Protein AF-0000000075905495 (afdb_homodimer)

Foldseek 3Di:
DPDDPPPPDPVVPPPVLVVLLVVLLVVLVVLLVVLVVVLVVLLVLLLVLLLLLQDPPRDPVVSVVSLVVSLVCCVPPPSSVVLVCNVLSVCQVPDWRDDDDPPDPDSVRGTDSSVVVSVVSNVVSVVVSVVSSVCSVPVD/DPDPPDDPDPVVVPPVLVVLLVVLLVVLVVLLVVLVVVLVVLLVLLLVLLLLLQDPPRDPVVSVVSLVVSLVCCVPPPSSVVLVCNVLSVCQVPDFRDDDDPPDPDSVRGTDSSVVVSVVSNVVSVVVSVVSSVCSVPVD

Structure (mmCIF, N/CA/C/O backbone):
data_AF-0000000075905495-model_v1
#
loop_
_entity.id
_entity.type
_entity.pdbx_description
1 polymer 'Coiled-coil domain-containing protein 127'
#
loop_
_atom_site.group_PDB
_atom_site.id
_atom_site.type_symbol
_atom_site.label_atom_id
_atom_site.label_alt_id
_atom_site.label_comp_id
_atom_site.label_asym_id
_atom_site.label_entity_id
_atom_site.label_seq_id
_atom_site.pdbx_PDB_ins_code
_atom_site.Cartn_x
_atom_site.Cartn_y
_atom_site.Cartn_z
_atom_site.occupancy
_atom_site.B_iso_or_equiv
_atom_site.auth_seq_id
_atom_site.auth_comp_id
_atom_site.auth_asym_id
_atom_site.auth_atom_id
_atom_site.pdbx_PDB_model_num
ATOM 1 N N . MET A 1 1 ? 17 -17.312 2.979 1 19.61 1 MET A N 1
ATOM 2 C CA . MET A 1 1 ? 16.984 -18.641 2.367 1 19.61 1 MET A CA 1
ATOM 3 C C . MET A 1 1 ? 15.695 -18.859 1.573 1 19.61 1 MET A C 1
ATOM 5 O O . MET A 1 1 ? 14.664 -19.234 2.139 1 19.61 1 MET A O 1
ATOM 9 N N . PHE A 1 2 ? 15.25 -17.844 0.772 1 24.42 2 PHE A N 1
ATOM 10 C CA . PHE A 1 2 ? 14.109 -17.484 -0.063 1 24.42 2 PHE A CA 1
ATOM 11 C C . PHE A 1 2 ? 13.922 -18.5 -1.187 1 24.42 2 PHE A C 1
ATOM 13 O O . PHE A 1 2 ? 14.75 -18.594 -2.092 1 24.42 2 PHE A O 1
ATOM 20 N N . THR A 1 3 ? 13.305 -19.719 -0.837 1 28.16 3 THR A N 1
ATOM 21 C CA . THR A 1 3 ? 13.133 -20.984 -1.539 1 28.16 3 THR A CA 1
ATOM 22 C C . THR A 1 3 ? 12.602 -20.75 -2.951 1 28.16 3 THR A C 1
ATOM 24 O O . THR A 1 3 ? 11.961 -19.734 -3.221 1 28.16 3 THR A O 1
ATOM 27 N N . CYS A 1 4 ? 13.195 -21.469 -3.998 1 28.66 4 CYS A N 1
ATOM 28 C CA . CYS A 1 4 ? 13.18 -21.938 -5.379 1 28.66 4 CYS A CA 1
ATOM 29 C C . CYS A 1 4 ? 11.766 -22.25 -5.832 1 28.66 4 CYS A C 1
ATOM 31 O O . CYS A 1 4 ? 10.945 -22.719 -5.035 1 28.66 4 CYS A O 1
ATOM 33 N N . LEU A 1 5 ? 11.391 -21.469 -6.941 1 36.22 5 LEU A N 1
ATOM 34 C CA . LEU A 1 5 ? 10.469 -21.688 -8.047 1 36.22 5 LEU A CA 1
ATOM 35 C C . LEU A 1 5 ? 10.453 -23.156 -8.461 1 36.22 5 LEU A C 1
ATOM 37 O O . LEU A 1 5 ? 11.344 -23.609 -9.188 1 36.22 5 LEU A O 1
ATOM 41 N N . PRO A 1 6 ? 10.328 -23.969 -7.449 1 34.31 6 PRO A N 1
ATOM 42 C CA . PRO A 1 6 ? 10.602 -25.375 -7.734 1 34.31 6 PRO A CA 1
ATOM 43 C C . PRO A 1 6 ? 9.789 -25.906 -8.914 1 34.31 6 PRO A C 1
ATOM 45 O O . PRO A 1 6 ? 10.039 -27.016 -9.391 1 34.31 6 PRO A O 1
ATOM 48 N N . VAL A 1 7 ? 8.516 -25.516 -8.938 1 39.16 7 VAL A N 1
ATOM 49 C CA . VAL A 1 7 ? 7.723 -26.625 -9.438 1 39.16 7 VAL A CA 1
ATOM 50 C C . VAL A 1 7 ? 7.926 -26.781 -10.945 1 39.16 7 VAL A C 1
ATOM 52 O O . VAL A 1 7 ? 7.309 -26.047 -11.734 1 39.16 7 VAL A O 1
ATOM 55 N N . LEU A 1 8 ? 9.148 -26.781 -11.461 1 40.53 8 LEU A N 1
ATOM 56 C CA . LEU A 1 8 ? 9.344 -27.172 -12.852 1 40.53 8 LEU A CA 1
ATOM 57 C C . LEU A 1 8 ? 8.664 -28.516 -13.133 1 40.53 8 LEU A C 1
ATOM 59 O O . LEU A 1 8 ? 9.078 -29.547 -12.609 1 40.53 8 LEU A O 1
ATOM 63 N N . PRO A 1 9 ? 7.395 -28.594 -13.25 1 38.94 9 PRO A N 1
ATOM 64 C CA . PRO A 1 9 ? 6.918 -29.922 -13.648 1 38.94 9 PRO A CA 1
ATOM 65 C C . PRO A 1 9 ? 7.734 -30.531 -14.789 1 38.94 9 PRO A C 1
ATOM 67 O O . PRO A 1 9 ? 8.445 -29.797 -15.492 1 38.94 9 PRO A O 1
ATOM 70 N N . GLN A 1 10 ? 7.746 -32 -14.812 1 35.66 10 GLN A N 1
ATOM 71 C CA . GLN A 1 10 ? 8.203 -32.938 -15.836 1 35.66 10 GLN A CA 1
ATOM 72 C C . GLN A 1 10 ? 7.863 -32.438 -17.234 1 35.66 10 GLN A C 1
ATOM 74 O O . GLN A 1 10 ? 8.328 -33 -18.234 1 35.66 10 GLN A O 1
ATOM 79 N N . TYR A 1 11 ? 6.734 -31.75 -17.328 1 38.78 11 TYR A N 1
ATOM 80 C CA . TYR A 1 11 ? 6.441 -31.531 -18.734 1 38.78 11 TYR A CA 1
ATOM 81 C C . TYR A 1 11 ? 7.598 -30.812 -19.422 1 38.78 11 TYR A C 1
ATOM 83 O O . TYR A 1 11 ? 7.578 -30.609 -20.641 1 38.78 11 TYR A O 1
ATOM 91 N N . TYR A 1 12 ? 8.227 -30.031 -18.594 1 43.66 12 TYR A N 1
ATOM 92 C CA . TYR A 1 12 ? 9.242 -29.344 -19.359 1 43.66 12 TYR A CA 1
ATOM 93 C C . TYR A 1 12 ? 10.32 -30.297 -19.844 1 43.66 12 TYR A C 1
ATOM 95 O O . TYR A 1 12 ? 11.516 -30.062 -19.641 1 43.66 12 TYR A O 1
ATOM 103 N N . HIS A 1 13 ? 9.812 -31.5 -19.859 1 42.41 13 HIS A N 1
ATOM 104 C CA . HIS A 1 13 ? 10.852 -32.344 -20.391 1 42.41 13 HIS A CA 1
ATOM 105 C C . HIS A 1 13 ? 11.281 -31.906 -21.781 1 42.41 13 HIS A C 1
ATOM 107 O O . HIS A 1 13 ? 12.211 -32.469 -22.359 1 42.41 13 HIS A O 1
ATOM 113 N N . SER A 1 14 ? 10.367 -31.219 -22.609 1 49.69 14 SER A N 1
ATOM 114 C CA . SER A 1 14 ? 11.094 -30.984 -23.844 1 49.69 14 SER A CA 1
ATOM 115 C C . SER A 1 14 ? 12.141 -29.891 -23.672 1 49.69 14 SER A C 1
ATOM 117 O O . SER A 1 14 ? 11.922 -28.922 -22.938 1 49.69 14 SER A O 1
ATOM 119 N N . LEU A 1 15 ? 13.344 -30.047 -24 1 51.78 15 LEU A N 1
ATOM 120 C CA . LEU A 1 15 ? 14.609 -29.328 -23.891 1 51.78 15 LEU A CA 1
ATOM 121 C C . LEU A 1 15 ? 14.414 -27.844 -24.141 1 51.78 15 LEU A C 1
ATOM 123 O O .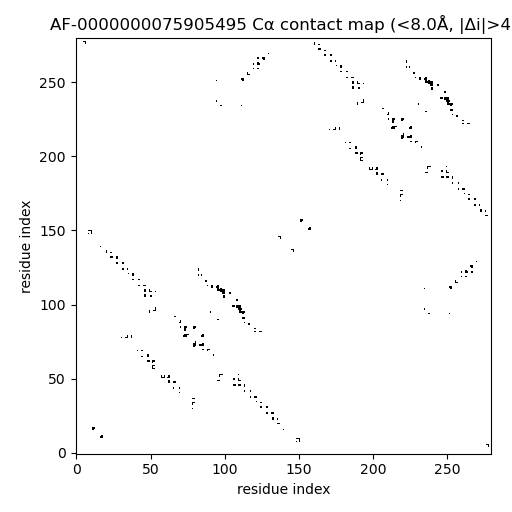 LEU A 1 15 ? 14.898 -27 -23.375 1 51.78 15 LEU A O 1
ATOM 127 N N . PRO A 1 16 ? 13.711 -27.5 -25.297 1 55.34 16 PRO A N 1
ATOM 128 C CA . PRO A 1 16 ? 13.664 -26.078 -25.625 1 55.34 16 PRO A CA 1
ATOM 129 C C . PRO A 1 16 ? 12.789 -25.281 -24.656 1 55.34 16 PRO A C 1
ATOM 131 O O . PRO A 1 16 ? 13.109 -24.125 -24.344 1 55.34 16 PRO A O 1
ATOM 134 N N . LEU A 1 17 ? 11.82 -25.922 -24.172 1 61 17 LEU A N 1
ATOM 135 C CA . LEU A 1 17 ? 10.906 -25.234 -23.266 1 61 17 LEU A CA 1
ATOM 136 C C . LEU A 1 17 ? 11.531 -25.047 -21.891 1 61 17 LEU A C 1
ATOM 138 O O . LEU A 1 17 ? 11.344 -24 -21.25 1 61 17 LEU A O 1
ATOM 142 N N . ARG A 1 18 ? 12.414 -25.984 -21.703 1 66.06 18 ARG A N 1
ATOM 143 C CA . ARG A 1 18 ? 13.102 -25.906 -20.422 1 66.06 18 ARG A CA 1
ATOM 144 C C . ARG A 1 18 ? 14.117 -24.766 -20.422 1 66.06 18 ARG A C 1
ATOM 146 O O . ARG A 1 18 ? 14.227 -24.031 -19.438 1 66.06 18 ARG A O 1
ATOM 153 N N . SER A 1 19 ? 14.797 -24.688 -21.594 1 71.19 19 SER A N 1
ATOM 154 C CA . SER A 1 19 ? 15.805 -23.641 -21.672 1 71.19 19 SER A CA 1
ATOM 155 C C . SER A 1 19 ? 15.164 -22.25 -21.641 1 71.19 19 SER A C 1
ATOM 157 O O . SER A 1 19 ? 15.672 -21.344 -21 1 71.19 19 SER A O 1
ATOM 159 N N . ALA A 1 20 ? 14.102 -22.109 -22.359 1 70.62 20 ALA A N 1
ATOM 160 C CA . ALA A 1 20 ? 13.398 -20.844 -22.375 1 70.62 20 ALA A CA 1
ATOM 161 C C . ALA A 1 20 ? 12.844 -20.5 -20.984 1 70.62 20 ALA A C 1
ATOM 163 O O . ALA A 1 20 ? 12.906 -19.344 -20.562 1 70.62 20 ALA A O 1
ATOM 164 N N . TYR A 1 21 ? 12.414 -21.531 -20.344 1 70.38 21 TYR A N 1
ATOM 165 C CA . TYR A 1 21 ? 11.883 -21.359 -18.984 1 70.38 21 TYR A CA 1
ATOM 166 C C . TYR A 1 21 ? 12.984 -20.938 -18.016 1 70.38 21 TYR A C 1
ATOM 168 O O . TYR A 1 21 ? 12.797 -19.984 -17.25 1 70.38 21 TYR A O 1
ATOM 176 N N . LEU A 1 22 ? 14.055 -21.531 -18.141 1 75.25 22 LEU A N 1
ATOM 177 C CA . LEU A 1 22 ? 15.164 -21.219 -17.25 1 75.25 22 LEU A CA 1
ATOM 178 C C . LEU A 1 22 ? 15.695 -19.828 -17.5 1 75.25 22 LEU A C 1
ATOM 180 O O . LEU A 1 22 ? 16.078 -19.109 -16.578 1 75.25 22 LEU A O 1
ATOM 184 N N . SER A 1 23 ? 15.742 -19.484 -18.781 1 78.62 23 SER A N 1
ATOM 185 C CA . SER A 1 23 ? 16.172 -18.141 -19.141 1 78.62 23 SER A CA 1
ATOM 186 C C . SER A 1 23 ? 15.234 -17.078 -18.562 1 78.62 23 SER A C 1
ATOM 188 O O . SER A 1 23 ? 15.688 -16.062 -18.047 1 78.62 23 SER A O 1
ATOM 190 N N . ARG A 1 24 ? 13.977 -17.297 -18.594 1 78.06 24 ARG A N 1
ATOM 191 C CA . ARG A 1 24 ? 12.992 -16.375 -18.047 1 78.06 24 ARG A CA 1
ATOM 192 C C . ARG A 1 24 ? 13.133 -16.266 -16.531 1 78.06 24 ARG A C 1
ATOM 194 O O . ARG A 1 24 ? 12.977 -15.188 -15.961 1 78.06 24 ARG A O 1
ATOM 201 N N . LEU A 1 25 ? 13.523 -17.391 -15.969 1 77.31 25 LEU A N 1
ATOM 202 C CA . LEU A 1 25 ? 13.711 -17.391 -14.523 1 77.31 25 LEU A CA 1
ATOM 203 C C . LEU A 1 25 ? 14.93 -16.562 -14.125 1 77.31 25 LEU A C 1
ATOM 205 O O . LEU A 1 25 ? 14.906 -15.859 -13.117 1 77.31 25 LEU A O 1
ATOM 209 N N . GLU A 1 26 ? 15.898 -16.672 -14.945 1 83.56 26 GLU A N 1
ATOM 210 C CA . GLU A 1 26 ? 17.094 -15.883 -14.68 1 83.56 26 GLU A CA 1
ATOM 211 C C . GLU A 1 26 ? 16.844 -14.391 -14.859 1 83.56 26 GLU A C 1
ATOM 213 O O . GLU A 1 26 ? 17.312 -13.57 -14.07 1 83.56 26 GLU A O 1
ATOM 218 N N . GLU A 1 27 ? 16.156 -14.055 -15.844 1 85 27 GLU A N 1
ATOM 219 C CA . GLU A 1 27 ? 15.789 -12.664 -16.094 1 85 27 GLU A CA 1
ATOM 220 C C . GLU A 1 27 ? 14.953 -12.109 -14.938 1 85 27 GLU A C 1
ATOM 222 O O . GLU A 1 27 ? 15.148 -10.961 -14.516 1 85 27 GLU A O 1
ATOM 227 N N . GLU A 1 28 ? 14.07 -12.906 -14.523 1 85.12 28 GLU A N 1
ATOM 228 C CA . GLU A 1 28 ? 13.219 -12.5 -13.414 1 85.12 28 GLU A CA 1
ATOM 229 C C . GLU A 1 28 ? 14.039 -12.273 -12.141 1 85.12 28 GLU A C 1
ATOM 231 O O . GLU A 1 28 ? 13.789 -11.32 -11.398 1 85.12 28 GLU A O 1
ATOM 236 N N . GLU A 1 29 ? 14.969 -13.078 -11.93 1 87.69 29 GLU A N 1
ATOM 237 C CA . GLU A 1 29 ? 15.82 -12.93 -10.75 1 87.69 29 GLU A CA 1
ATOM 238 C C . GLU A 1 29 ? 16.625 -11.641 -10.828 1 87.69 29 GLU A C 1
ATOM 240 O O . GLU A 1 29 ? 16.812 -10.953 -9.812 1 87.69 29 GLU A O 1
ATOM 245 N N . ASP A 1 30 ? 17.125 -11.367 -11.938 1 90.5 30 ASP A N 1
ATOM 246 C CA . ASP A 1 30 ? 17.891 -10.141 -12.133 1 90.5 30 ASP A CA 1
ATOM 247 C C . ASP A 1 30 ? 17 -8.914 -11.922 1 90.5 30 ASP A C 1
ATOM 249 O O . ASP A 1 30 ? 17.422 -7.949 -11.266 1 90.5 30 ASP A O 1
ATOM 253 N N . TRP A 1 31 ? 15.867 -8.984 -12.445 1 92.12 31 TRP A N 1
ATOM 254 C CA . TRP A 1 31 ? 14.93 -7.883 -12.273 1 92.12 31 TRP A CA 1
ATOM 255 C C . TRP A 1 31 ? 14.602 -7.676 -10.797 1 92.12 31 TRP A C 1
ATOM 257 O O . TRP A 1 31 ? 14.547 -6.539 -10.32 1 92.12 31 TRP A O 1
ATOM 267 N N . GLN A 1 32 ? 14.438 -8.734 -10.078 1 93.31 32 GLN A N 1
ATOM 268 C CA . GLN A 1 32 ? 14.133 -8.656 -8.656 1 93.31 32 GLN A CA 1
ATOM 269 C C . GLN A 1 32 ? 15.273 -8 -7.883 1 93.31 32 GLN A C 1
ATOM 271 O O . GLN A 1 32 ? 15.039 -7.195 -6.98 1 93.31 32 GLN A O 1
ATOM 276 N N . ARG A 1 33 ? 16.422 -8.344 -8.211 1 94.69 33 ARG A N 1
ATOM 277 C CA . ARG A 1 33 ? 17.594 -7.762 -7.555 1 94.69 33 ARG A CA 1
ATOM 278 C C . ARG A 1 33 ? 17.672 -6.258 -7.809 1 94.69 33 ARG A C 1
ATOM 280 O O . ARG A 1 33 ? 17.906 -5.48 -6.883 1 94.69 33 ARG A O 1
ATOM 287 N N . LYS A 1 34 ? 17.453 -5.926 -8.992 1 96.12 34 LYS A N 1
ATOM 288 C CA . LYS A 1 34 ? 17.469 -4.508 -9.344 1 96.12 34 LYS A CA 1
ATOM 289 C C . LYS A 1 34 ? 16.344 -3.756 -8.641 1 96.12 34 LYS A C 1
ATOM 291 O O . LYS A 1 34 ? 16.547 -2.641 -8.156 1 96.12 34 LYS A O 1
ATOM 296 N N . ALA A 1 35 ? 15.203 -4.328 -8.609 1 97.06 35 ALA A N 1
ATOM 297 C CA . ALA A 1 35 ? 14.039 -3.707 -7.98 1 97.06 35 ALA A CA 1
ATOM 298 C C . ALA A 1 35 ? 14.281 -3.471 -6.492 1 97.06 35 ALA A C 1
ATOM 300 O O . ALA A 1 35 ? 13.953 -2.406 -5.965 1 97.06 35 ALA A O 1
ATOM 301 N N . ARG A 1 36 ? 14.883 -4.422 -5.859 1 96.62 36 ARG A N 1
ATOM 302 C CA . ARG A 1 36 ? 15.18 -4.285 -4.438 1 96.62 36 ARG A CA 1
ATOM 303 C C . ARG A 1 36 ? 16.172 -3.156 -4.195 1 96.62 36 ARG A C 1
ATOM 305 O O . ARG A 1 36 ? 16.047 -2.404 -3.227 1 96.62 36 ARG A O 1
ATOM 312 N N . ARG A 1 37 ? 17.094 -3.082 -5.062 1 97.31 37 ARG A N 1
ATOM 313 C CA . ARG A 1 37 ? 18.078 -2.014 -4.957 1 97.31 37 ARG A CA 1
ATOM 314 C C . ARG A 1 37 ? 17.438 -0.647 -5.156 1 97.31 37 ARG A C 1
ATOM 316 O O . ARG A 1 37 ? 17.672 0.281 -4.383 1 97.31 37 ARG A O 1
ATOM 323 N N . VAL A 1 38 ? 16.625 -0.568 -6.164 1 97.69 38 VAL A N 1
ATOM 324 C CA . VAL A 1 38 ? 15.938 0.683 -6.449 1 97.69 38 VAL A CA 1
ATOM 325 C C . VAL A 1 38 ? 15.07 1.076 -5.258 1 97.69 38 VAL A C 1
ATOM 327 O O . VAL A 1 38 ? 15.086 2.23 -4.82 1 97.69 38 VAL A O 1
ATOM 330 N N . LEU A 1 39 ? 14.344 0.167 -4.715 1 98.19 39 LEU A N 1
ATOM 331 C CA . LEU A 1 39 ? 13.469 0.439 -3.58 1 98.19 39 LEU A CA 1
ATOM 332 C C . LEU A 1 39 ? 14.273 0.905 -2.371 1 98.19 39 LEU A C 1
ATOM 334 O O . LEU A 1 39 ? 13.844 1.806 -1.646 1 98.19 39 LEU A O 1
ATOM 338 N N . GLN A 1 40 ? 15.391 0.297 -2.168 1 98.25 40 GLN A N 1
ATOM 339 C CA . GLN A 1 40 ? 16.25 0.697 -1.062 1 98.25 40 GLN A CA 1
ATOM 340 C C . GLN A 1 40 ? 16.75 2.133 -1.236 1 98.25 40 GLN A C 1
ATOM 342 O O . GLN A 1 40 ? 16.672 2.936 -0.304 1 98.25 40 GLN A O 1
ATOM 347 N N . GLU A 1 41 ? 17.172 2.455 -2.377 1 97.94 41 GLU A N 1
ATOM 348 C CA . GLU A 1 41 ? 17.703 3.779 -2.664 1 97.94 41 GLU A CA 1
ATOM 349 C C . GLU A 1 41 ? 16.609 4.844 -2.609 1 97.94 41 GLU A C 1
ATOM 351 O O . GLU A 1 41 ? 16.828 5.93 -2.062 1 97.94 41 GLU A O 1
ATOM 356 N N . VAL A 1 42 ? 15.523 4.512 -3.186 1 98.19 42 VAL A N 1
ATOM 357 C CA . VAL A 1 42 ? 14.398 5.438 -3.154 1 98.19 42 VAL A CA 1
ATOM 358 C C . VAL A 1 42 ? 13.93 5.637 -1.715 1 98.19 42 VAL A C 1
ATOM 360 O O . VAL A 1 42 ? 13.617 6.754 -1.305 1 98.19 42 VAL A O 1
ATOM 363 N N . GLY A 1 43 ? 13.859 4.566 -1.016 1 98.06 43 GLY A N 1
ATOM 364 C CA . GLY A 1 43 ? 13.461 4.652 0.379 1 98.06 43 GLY A CA 1
ATOM 365 C C . GLY A 1 43 ? 14.359 5.555 1.205 1 98.06 43 GLY A C 1
ATOM 366 O O . GLY A 1 43 ? 13.875 6.344 2.018 1 98.06 43 GLY A O 1
ATOM 367 N N . GLU A 1 44 ? 15.609 5.414 1.032 1 97.5 44 GLU A N 1
ATOM 368 C CA . GLU A 1 44 ? 16.562 6.258 1.741 1 97.5 44 GLU A CA 1
ATOM 369 C C . GLU A 1 44 ? 16.391 7.727 1.369 1 97.5 44 GLU A C 1
ATOM 371 O O . GLU A 1 44 ? 16.422 8.602 2.236 1 97.5 44 GLU A O 1
ATOM 376 N N . ALA A 1 45 ? 16.219 7.938 0.163 1 98 45 ALA A N 1
ATOM 377 C CA . ALA A 1 45 ? 16.031 9.305 -0.306 1 98 45 ALA A CA 1
ATOM 378 C C . ALA A 1 45 ? 14.719 9.891 0.231 1 98 45 ALA A C 1
ATOM 380 O O . ALA A 1 45 ? 14.664 11.055 0.618 1 98 45 ALA A O 1
ATOM 381 N N . LEU A 1 46 ? 13.672 9.117 0.266 1 98.12 46 LEU A N 1
ATOM 382 C CA . LEU A 1 46 ? 12.383 9.555 0.782 1 98.12 46 LEU A CA 1
ATOM 383 C C . LEU A 1 46 ? 12.477 9.875 2.271 1 98.12 46 LEU A C 1
ATOM 385 O O . LEU A 1 46 ? 11.891 10.852 2.74 1 98.12 46 LEU A O 1
ATOM 389 N N . ALA A 1 47 ? 13.172 9 2.967 1 96.31 47 ALA A N 1
ATOM 390 C CA . ALA A 1 47 ? 13.359 9.258 4.391 1 96.31 47 ALA A CA 1
ATOM 391 C C . ALA A 1 47 ? 14.094 10.578 4.617 1 96.31 47 ALA A C 1
ATOM 393 O O . ALA A 1 47 ? 13.727 11.359 5.496 1 96.31 47 ALA A O 1
ATOM 394 N N . GLU A 1 48 ? 15.102 10.766 3.852 1 96.06 48 GLU A N 1
ATOM 395 C CA . GLU A 1 48 ? 15.844 12.023 3.947 1 96.06 48 GLU A CA 1
ATOM 396 C C . GLU A 1 48 ? 14.961 13.219 3.615 1 96.06 48 GLU A C 1
ATOM 398 O O . GLU A 1 48 ? 14.984 14.227 4.316 1 96.06 48 GLU A O 1
ATOM 403 N N . ARG A 1 49 ? 14.258 13.086 2.59 1 97.69 49 ARG A N 1
ATOM 404 C CA . ARG A 1 49 ? 13.328 14.141 2.207 1 97.69 49 ARG A CA 1
ATOM 405 C C . ARG A 1 49 ? 12.391 14.484 3.357 1 97.69 49 ARG A C 1
ATOM 407 O O . ARG A 1 49 ? 12.172 15.656 3.662 1 97.69 49 ARG A O 1
ATOM 414 N N . GLN A 1 50 ? 11.82 13.484 3.914 1 96.25 50 GLN A N 1
ATOM 415 C CA . GLN A 1 50 ? 10.867 13.688 5 1 96.25 50 GLN A CA 1
ATOM 416 C C . GLN A 1 50 ? 11.547 14.297 6.223 1 96.25 50 GLN A C 1
ATOM 418 O O . GLN A 1 50 ? 10.953 15.117 6.926 1 96.25 50 GLN A O 1
ATOM 423 N N . ASN A 1 51 ? 12.766 13.82 6.492 1 93.62 51 ASN A N 1
ATOM 424 C CA . ASN A 1 51 ? 13.516 14.398 7.598 1 93.62 51 ASN A CA 1
ATOM 425 C C . ASN A 1 51 ? 13.75 15.898 7.391 1 93.62 51 ASN A C 1
ATOM 427 O O . ASN A 1 51 ? 13.672 16.672 8.344 1 93.62 51 ASN A O 1
ATOM 431 N N . ILE A 1 52 ? 14.062 16.328 6.227 1 94.5 52 ILE A N 1
ATOM 432 C CA . ILE A 1 52 ? 14.242 17.734 5.922 1 94.5 52 ILE A CA 1
ATOM 433 C C . ILE A 1 52 ? 12.922 18.484 6.125 1 94.5 52 ILE A C 1
ATOM 435 O O . ILE A 1 52 ? 12.891 19.578 6.695 1 94.5 52 ILE A O 1
ATOM 439 N N . TYR A 1 53 ? 11.883 17.906 5.676 1 94.81 53 TYR A N 1
ATOM 440 C CA . TYR A 1 53 ? 10.555 18.484 5.836 1 94.81 53 TYR A CA 1
ATOM 441 C C . TYR A 1 53 ? 10.258 18.766 7.305 1 94.81 53 TYR A C 1
ATOM 443 O O . TYR A 1 53 ? 9.695 19.812 7.637 1 94.81 53 TYR A O 1
ATOM 451 N N . CYS A 1 54 ? 10.648 17.875 8.078 1 93.12 54 CYS A N 1
ATOM 452 C CA . CYS A 1 54 ? 10.281 17.953 9.484 1 93.12 54 CYS A CA 1
ATOM 453 C C . CYS A 1 54 ? 11.32 18.766 10.266 1 93.12 54 CYS A C 1
ATOM 455 O O . CYS A 1 54 ? 11.156 18.984 11.469 1 93.12 54 CYS A O 1
ATOM 457 N N . SER A 1 55 ? 12.359 19.078 9.656 1 91.19 55 SER A N 1
ATOM 458 C CA . SER A 1 55 ? 13.438 19.797 10.32 1 91.19 55 SER A CA 1
ATOM 459 C C . SER A 1 55 ? 13.094 21.281 10.484 1 91.19 55 SER A C 1
ATOM 461 O O . SER A 1 55 ? 12.555 21.891 9.57 1 91.19 55 SER A O 1
ATOM 463 N N . LEU A 1 56 ? 13.484 21.75 11.633 1 88.19 56 LEU A N 1
ATOM 464 C CA . LEU A 1 56 ? 13.266 23.172 11.883 1 88.19 56 LEU A CA 1
ATOM 465 C C . LEU A 1 56 ? 14.359 24.016 11.234 1 88.19 56 LEU A C 1
ATOM 467 O O . LEU A 1 56 ? 14.195 25.219 11.062 1 88.19 56 LEU A O 1
ATOM 471 N N . VAL A 1 57 ? 15.508 23.422 10.922 1 90.56 57 VAL A N 1
ATOM 472 C CA . VAL A 1 57 ? 16.672 24.203 10.523 1 90.56 57 VAL A CA 1
ATOM 473 C C . VAL A 1 57 ? 17.047 23.875 9.078 1 90.56 57 VAL A C 1
ATOM 475 O O . VAL A 1 57 ? 17.734 24.672 8.414 1 90.56 57 VAL A O 1
ATOM 478 N N . ALA A 1 58 ? 16.641 22.734 8.609 1 91.56 58 ALA A N 1
ATOM 479 C CA . ALA A 1 58 ? 17.031 22.328 7.262 1 91.56 58 ALA A CA 1
ATOM 480 C C . ALA A 1 58 ? 16.344 23.188 6.207 1 91.56 58 ALA A C 1
ATOM 482 O O . ALA A 1 58 ? 15.148 23.469 6.309 1 91.56 58 ALA A O 1
ATOM 483 N N . PRO A 1 59 ? 17.172 23.594 5.227 1 94.06 59 PRO A N 1
ATOM 484 C CA . PRO A 1 59 ? 16.594 24.469 4.199 1 94.06 59 PRO A CA 1
ATOM 485 C C . PRO A 1 59 ? 15.594 23.734 3.311 1 94.06 59 PRO A C 1
ATOM 487 O O . PRO A 1 59 ? 15.828 22.594 2.92 1 94.06 59 PRO A O 1
ATOM 490 N N . ARG A 1 60 ? 14.672 24.391 2.867 1 92.44 60 ARG A N 1
ATOM 491 C CA . ARG A 1 60 ? 13.625 23.859 2.002 1 92.44 60 ARG A CA 1
ATOM 492 C C . ARG A 1 60 ? 14.188 23.484 0.637 1 92.44 60 ARG A C 1
ATOM 494 O O . ARG A 1 60 ? 13.734 22.516 0.018 1 92.44 60 ARG A O 1
ATOM 501 N N . GLY A 1 61 ? 15.125 24.234 0.191 1 95.81 61 GLY A N 1
ATOM 502 C CA . GLY A 1 61 ? 15.734 23.953 -1.1 1 95.81 61 GLY A CA 1
ATOM 503 C C . GLY A 1 61 ? 16.312 22.547 -1.192 1 95.81 61 GLY A C 1
ATOM 504 O O . GLY A 1 61 ? 16.281 21.938 -2.258 1 95.81 61 GLY A O 1
ATOM 505 N N . ALA A 1 62 ? 16.828 22.156 -0.154 1 96.62 62 ALA A N 1
ATOM 506 C CA . ALA A 1 62 ? 17.391 20.812 -0.129 1 96.62 62 ALA A CA 1
ATOM 507 C C . ALA A 1 62 ? 16.312 19.766 -0.36 1 96.62 62 ALA A C 1
ATOM 509 O O . ALA A 1 62 ? 16.531 18.781 -1.067 1 96.62 62 ALA A O 1
ATOM 510 N N . ARG A 1 63 ? 15.195 19.922 0.187 1 97.5 63 ARG A N 1
ATOM 511 C CA . ARG A 1 63 ? 14.062 19.016 -0.003 1 97.5 63 ARG A CA 1
ATOM 512 C C . ARG A 1 63 ? 13.609 19.016 -1.458 1 97.5 63 ARG A C 1
ATOM 514 O O . ARG A 1 63 ? 13.398 17.953 -2.043 1 97.5 63 ARG A O 1
ATOM 521 N N . LEU A 1 64 ? 13.484 20.203 -2.02 1 98 64 LEU A N 1
ATOM 522 C CA . LEU A 1 64 ? 13.031 20.344 -3.4 1 98 64 LEU A CA 1
ATOM 523 C C . LEU A 1 64 ? 13.992 19.641 -4.359 1 98 64 LEU A C 1
ATOM 525 O O . LEU A 1 64 ? 13.562 19.031 -5.344 1 98 64 LEU A O 1
ATOM 529 N N . GLU A 1 65 ? 15.211 19.766 -4.059 1 97.62 65 GLU A N 1
ATOM 530 C CA . GLU A 1 65 ? 16.219 19.094 -4.883 1 97.62 65 GLU A CA 1
ATOM 531 C C . GLU A 1 65 ? 16.047 17.578 -4.816 1 97.62 65 GLU A C 1
ATOM 533 O O . GLU A 1 65 ? 16.141 16.891 -5.836 1 97.62 65 GLU A O 1
ATOM 538 N N . LEU A 1 66 ? 15.867 17.047 -3.699 1 98 66 LEU A N 1
ATOM 539 C CA . LEU A 1 66 ? 15.633 15.609 -3.527 1 98 66 LEU A CA 1
ATOM 540 C C . LEU A 1 66 ? 14.383 15.172 -4.285 1 98 66 LEU A C 1
ATOM 542 O O . LEU A 1 66 ? 14.391 14.141 -4.957 1 98 66 LEU A O 1
ATOM 546 N N . GLU A 1 67 ? 13.367 15.914 -4.16 1 98.62 67 GLU A N 1
ATOM 547 C CA . GLU A 1 67 ? 12.117 15.602 -4.84 1 98.62 67 GLU A CA 1
ATOM 548 C C . GLU A 1 67 ? 12.305 15.57 -6.355 1 98.62 67 GLU A C 1
ATOM 550 O O . GLU A 1 67 ? 11.844 14.641 -7.023 1 98.62 67 GLU A O 1
ATOM 555 N N . LYS A 1 68 ? 13 16.531 -6.832 1 98.38 68 LYS A N 1
ATOM 556 C CA . LYS A 1 68 ? 13.266 16.609 -8.266 1 98.38 68 LYS A CA 1
ATOM 557 C C . LYS A 1 68 ? 14.07 15.398 -8.727 1 98.38 68 LYS A C 1
ATOM 559 O O . LYS A 1 68 ? 13.742 14.781 -9.75 1 98.38 68 LYS A O 1
ATOM 564 N N . ASN A 1 69 ? 15.039 15.062 -8.078 1 98.19 69 ASN A N 1
ATOM 565 C CA . ASN A 1 69 ? 15.891 13.93 -8.438 1 98.19 69 ASN A CA 1
ATOM 566 C C . ASN A 1 69 ? 15.109 12.617 -8.422 1 98.19 69 ASN A C 1
ATOM 568 O O . ASN A 1 69 ? 15.305 11.773 -9.297 1 98.19 69 ASN A O 1
ATOM 572 N N . LEU A 1 70 ? 14.305 12.5 -7.453 1 98.56 70 LEU A N 1
ATOM 573 C CA . LEU A 1 70 ? 13.508 11.281 -7.348 1 98.56 70 LEU A CA 1
ATOM 574 C C . LEU A 1 70 ? 12.508 11.188 -8.5 1 98.56 70 LEU A C 1
ATOM 576 O O . LEU A 1 70 ? 12.297 10.109 -9.055 1 98.56 70 LEU A O 1
ATOM 580 N N . LEU A 1 71 ? 11.93 12.289 -8.836 1 98.56 71 LEU A N 1
ATOM 581 C CA . LEU A 1 71 ? 10.984 12.289 -9.945 1 98.56 71 LEU A CA 1
ATOM 582 C C . LEU A 1 71 ? 11.688 12.008 -11.266 1 98.56 71 LEU A C 1
ATOM 584 O O . LEU A 1 71 ? 11.156 11.297 -12.117 1 98.56 71 LEU A O 1
ATOM 588 N N . VAL A 1 72 ? 12.852 12.539 -11.492 1 98.06 72 VAL A N 1
ATOM 589 C CA . VAL A 1 72 ? 13.648 12.258 -12.68 1 98.06 72 VAL A CA 1
ATOM 590 C C . VAL A 1 72 ? 13.992 10.766 -12.734 1 98.06 72 VAL A C 1
ATOM 592 O O . VAL A 1 72 ? 13.82 10.117 -13.766 1 98.06 72 VAL A O 1
ATOM 595 N N . ARG A 1 73 ? 14.391 10.281 -11.625 1 97.25 73 ARG A N 1
ATOM 596 C CA . ARG A 1 73 ? 14.703 8.859 -11.555 1 97.25 73 ARG A CA 1
ATOM 597 C C . ARG A 1 73 ? 13.484 8.016 -11.898 1 97.25 73 ARG A C 1
ATOM 599 O O . ARG A 1 73 ? 13.594 7.012 -12.602 1 97.25 73 ARG A O 1
ATOM 606 N N . ALA A 1 74 ? 12.352 8.359 -11.336 1 97.75 74 ALA A N 1
ATOM 607 C C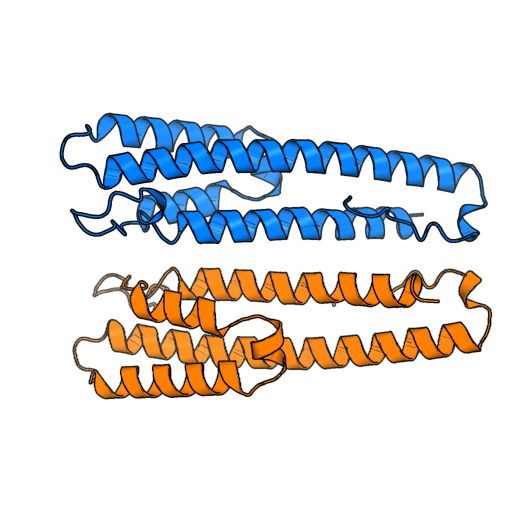A . ALA A 1 74 ? 11.109 7.625 -11.578 1 97.75 74 ALA A CA 1
ATOM 608 C C . ALA A 1 74 ? 10.758 7.613 -13.062 1 97.75 74 ALA A C 1
ATOM 610 O O . ALA A 1 74 ? 10.094 6.695 -13.539 1 97.75 74 ALA A O 1
ATOM 611 N N . ALA A 1 75 ? 11.219 8.602 -13.797 1 96.62 75 ALA A N 1
ATOM 612 C CA . ALA A 1 75 ? 10.891 8.742 -15.211 1 96.62 75 ALA A CA 1
ATOM 613 C C . ALA A 1 75 ? 11.891 7.992 -16.078 1 96.62 75 ALA A C 1
ATOM 615 O O . ALA A 1 75 ? 11.555 7.559 -17.188 1 96.62 75 ALA A O 1
ATOM 616 N N . VAL A 1 76 ? 13.086 7.754 -15.594 1 96.81 76 VAL A N 1
ATOM 617 C CA . VAL A 1 76 ? 14.133 7.262 -16.484 1 96.81 76 VAL A CA 1
ATOM 618 C C . VAL A 1 76 ? 14.531 5.844 -16.078 1 96.81 76 VAL A C 1
ATOM 620 O O . VAL A 1 76 ? 14.984 5.059 -16.922 1 96.81 76 VAL A O 1
ATOM 623 N N . ASP A 1 77 ? 14.438 5.449 -14.891 1 96.81 77 ASP A N 1
ATOM 624 C CA . ASP A 1 77 ? 14.797 4.117 -14.414 1 96.81 77 ASP A CA 1
ATOM 625 C C . ASP A 1 77 ? 13.75 3.084 -14.836 1 96.81 77 ASP A C 1
ATOM 627 O O . ASP A 1 77 ? 12.578 3.207 -14.484 1 96.81 77 ASP A O 1
ATOM 631 N N . PRO A 1 78 ? 14.125 2.107 -15.531 1 95.81 78 PRO A N 1
ATOM 632 C CA . PRO A 1 78 ? 13.164 1.135 -16.047 1 95.81 78 PRO A CA 1
ATOM 633 C C . PRO A 1 78 ? 12.383 0.43 -14.945 1 95.81 78 PRO A C 1
ATOM 635 O O . PRO A 1 78 ? 11.188 0.143 -15.117 1 95.81 78 PRO A O 1
ATOM 638 N N . VAL A 1 79 ? 12.977 0.119 -13.898 1 95.44 79 VAL A N 1
ATOM 639 C CA . VAL A 1 79 ? 12.297 -0.535 -12.781 1 95.44 79 VAL A CA 1
ATOM 640 C C . VAL A 1 79 ? 11.25 0.405 -12.195 1 95.44 79 VAL A C 1
ATOM 642 O O . VAL A 1 79 ? 10.109 0.003 -11.961 1 95.44 79 VAL A O 1
ATOM 645 N N . ALA A 1 80 ? 11.648 1.619 -11.992 1 96.94 80 ALA A N 1
ATOM 646 C CA . ALA A 1 80 ? 10.742 2.598 -11.398 1 96.94 80 ALA A CA 1
ATOM 647 C C . ALA A 1 80 ? 9.547 2.855 -12.312 1 96.94 80 ALA A C 1
ATOM 649 O O . ALA A 1 80 ? 8.43 3.059 -11.836 1 96.94 80 ALA A O 1
ATOM 650 N N . VAL A 1 81 ? 9.812 2.875 -13.57 1 96 81 VAL A N 1
ATOM 651 C CA . VAL A 1 81 ? 8.742 3.035 -14.547 1 96 81 VAL A CA 1
ATOM 652 C C . VAL A 1 81 ? 7.797 1.843 -14.477 1 96 81 VAL A C 1
ATOM 654 O O . VAL A 1 81 ? 6.574 2.012 -14.484 1 96 81 VAL A O 1
ATOM 657 N N . ASP A 1 82 ? 8.383 0.662 -14.336 1 93 82 ASP A N 1
ATOM 658 C CA . ASP A 1 82 ? 7.582 -0.554 -14.242 1 93 82 ASP A CA 1
ATOM 659 C C . ASP A 1 82 ? 6.711 -0.539 -12.992 1 93 82 ASP A C 1
ATOM 661 O O . ASP A 1 82 ? 5.605 -1.084 -12.992 1 93 82 ASP A O 1
ATOM 665 N N . LEU A 1 83 ? 7.141 0.116 -11.969 1 95.44 83 LEU A N 1
ATOM 666 C CA . LEU A 1 83 ? 6.43 0.161 -10.695 1 95.44 83 LEU A CA 1
ATOM 667 C C . LEU A 1 83 ? 5.504 1.371 -10.633 1 95.44 83 LEU A C 1
ATOM 669 O O . LEU A 1 83 ? 4.82 1.583 -9.633 1 95.44 83 LEU A O 1
ATOM 673 N N . ASP A 1 84 ? 5.527 2.203 -11.711 1 95.44 84 ASP A N 1
ATOM 674 C CA . ASP A 1 84 ? 4.75 3.438 -11.742 1 95.44 84 ASP A CA 1
ATOM 675 C C . ASP A 1 84 ? 5.016 4.285 -10.5 1 95.44 84 ASP A C 1
ATOM 677 O O . ASP A 1 84 ? 4.082 4.723 -9.828 1 95.44 84 ASP A O 1
ATOM 681 N N . MET A 1 85 ? 6.254 4.492 -10.219 1 97.62 85 MET A N 1
ATOM 682 C CA . MET A 1 85 ? 6.625 5.133 -8.961 1 97.62 85 MET A CA 1
ATOM 683 C C . MET A 1 85 ? 6.324 6.629 -9 1 97.62 85 MET A C 1
ATOM 685 O O . MET A 1 85 ? 6.168 7.262 -7.953 1 97.62 85 MET A O 1
ATOM 689 N N . ALA A 1 86 ? 6.262 7.211 -10.148 1 97.56 86 ALA A N 1
ATOM 690 C CA . ALA A 1 86 ? 6.086 8.656 -10.273 1 97.56 86 ALA A CA 1
ATOM 691 C C . ALA A 1 86 ? 4.801 9.117 -9.586 1 97.56 86 ALA A C 1
ATOM 693 O O . ALA A 1 86 ? 4.793 10.133 -8.891 1 97.56 86 ALA A O 1
ATOM 694 N N . ALA A 1 87 ? 3.77 8.398 -9.797 1 96.94 87 ALA A N 1
ATOM 695 C CA . ALA A 1 87 ? 2.492 8.773 -9.195 1 96.94 87 ALA A CA 1
ATOM 696 C C . ALA A 1 87 ? 2.561 8.711 -7.672 1 96.94 87 ALA A C 1
ATOM 698 O O . ALA A 1 87 ? 2.078 9.617 -6.988 1 96.94 87 ALA A O 1
ATOM 699 N N . GLY A 1 88 ? 3.154 7.652 -7.195 1 98.06 88 GLY A N 1
ATOM 700 C CA . GLY A 1 88 ? 3.307 7.516 -5.758 1 98.06 88 GLY A CA 1
ATOM 701 C C . GLY A 1 88 ? 4.195 8.586 -5.148 1 98.06 88 GLY A C 1
ATOM 702 O O . GLY A 1 88 ? 3.875 9.141 -4.094 1 98.06 88 GLY A O 1
ATOM 703 N N . LEU A 1 89 ? 5.25 8.883 -5.82 1 98.62 89 LEU A N 1
ATOM 704 C CA . LEU A 1 89 ? 6.156 9.922 -5.344 1 98.62 89 LEU A CA 1
ATOM 705 C C . LEU A 1 89 ? 5.449 11.273 -5.289 1 98.62 89 LEU A C 1
ATOM 707 O O . LEU A 1 89 ? 5.582 12.008 -4.305 1 98.62 89 LEU A O 1
ATOM 711 N N . THR A 1 90 ? 4.727 11.57 -6.262 1 98.19 90 THR A N 1
ATOM 712 C CA . THR A 1 90 ? 3.984 12.82 -6.301 1 98.19 90 THR A CA 1
ATOM 713 C C . THR A 1 90 ? 2.99 12.898 -5.145 1 98.19 90 THR A C 1
ATOM 715 O O . THR A 1 90 ? 2.84 13.945 -4.512 1 98.19 90 THR A O 1
ATOM 718 N N . ASP A 1 91 ? 2.326 11.812 -4.902 1 97 91 ASP A N 1
ATOM 719 C CA . ASP A 1 91 ? 1.387 11.75 -3.787 1 97 91 ASP A CA 1
ATOM 720 C C . ASP A 1 91 ? 2.098 11.992 -2.457 1 97 91 ASP A C 1
ATOM 722 O O . ASP A 1 91 ? 1.612 12.758 -1.617 1 97 91 ASP A O 1
ATOM 726 N N . ILE A 1 92 ? 3.215 11.391 -2.309 1 98 92 ILE A N 1
ATOM 727 C CA . ILE A 1 92 ? 4.012 11.555 -1.097 1 98 92 ILE A CA 1
ATOM 728 C C . ILE A 1 92 ? 4.406 13.023 -0.933 1 98 92 ILE A C 1
ATOM 730 O O . ILE A 1 92 ? 4.219 13.609 0.136 1 98 92 ILE A O 1
ATOM 734 N N . PHE A 1 93 ? 4.902 13.625 -1.941 1 98.12 93 PHE A N 1
ATOM 735 C CA . PHE A 1 93 ? 5.438 14.977 -1.856 1 98.12 93 PHE A CA 1
ATOM 736 C C . PHE A 1 93 ? 4.324 15.977 -1.573 1 98.12 93 PHE A C 1
ATOM 738 O O . PHE A 1 93 ? 4.543 16.969 -0.88 1 98.12 93 PHE A O 1
ATOM 745 N N . ARG A 1 94 ? 3.191 15.648 -1.996 1 94.81 94 ARG A N 1
ATOM 746 C CA . ARG A 1 94 ? 2.074 16.578 -1.844 1 94.81 94 ARG A CA 1
ATOM 747 C C . ARG A 1 94 ? 1.417 16.422 -0.476 1 94.81 94 ARG A C 1
ATOM 749 O O . ARG A 1 94 ? 0.925 17.391 0.097 1 94.81 94 ARG A O 1
ATOM 756 N N . HIS A 1 95 ? 1.519 15.211 0.041 1 94 95 HIS A N 1
ATOM 757 C CA . HIS A 1 95 ? 0.539 15 1.102 1 94 95 HIS A CA 1
ATOM 758 C C . HIS A 1 95 ? 1.196 14.445 2.357 1 94 95 HIS A C 1
ATOM 760 O O . HIS A 1 95 ? 0.588 14.43 3.432 1 94 95 HIS A O 1
ATOM 766 N N . ASP A 1 96 ? 2.4 13.984 2.303 1 95.62 96 ASP A N 1
ATOM 767 C CA . ASP A 1 96 ? 3.029 13.43 3.496 1 95.62 96 ASP A CA 1
ATOM 768 C C . ASP A 1 96 ? 3.578 14.531 4.395 1 95.62 96 ASP A C 1
ATOM 770 O O . ASP A 1 96 ? 4.668 15.055 4.152 1 95.62 96 ASP A O 1
ATOM 774 N N . THR A 1 97 ? 2.936 14.781 5.438 1 92.06 97 THR A N 1
ATOM 775 C CA . THR A 1 97 ? 3.326 15.914 6.273 1 92.06 97 THR A CA 1
ATOM 776 C C . THR A 1 97 ? 3.533 15.477 7.719 1 92.06 97 THR A C 1
ATOM 778 O O . THR A 1 97 ? 3.715 16.312 8.609 1 92.06 97 THR A O 1
ATOM 781 N N . HIS A 1 98 ? 3.469 14.211 7.941 1 91.19 98 HIS A N 1
ATOM 782 C CA . HIS A 1 98 ? 3.535 13.734 9.32 1 91.19 98 HIS A CA 1
ATOM 783 C C . HIS A 1 98 ? 4.949 13.859 9.875 1 91.19 98 HIS A C 1
ATOM 785 O O . HIS A 1 98 ? 5.906 13.375 9.266 1 91.19 98 HIS A O 1
ATOM 791 N N . CYS A 1 99 ? 5.062 14.547 10.914 1 91.38 99 CYS A N 1
ATOM 792 C CA . CYS A 1 99 ? 6.32 14.641 11.641 1 91.38 99 CYS A CA 1
ATOM 793 C C . CYS A 1 99 ? 6.164 14.094 13.062 1 91.38 99 CYS A C 1
ATOM 795 O O . CYS A 1 99 ? 5.188 14.398 13.742 1 91.38 99 CYS A O 1
ATOM 797 N N . GLY A 1 100 ? 7.082 13.266 13.344 1 82.12 100 GLY A N 1
ATOM 798 C CA . GLY A 1 100 ? 7.074 12.773 14.711 1 82.12 100 GLY A CA 1
ATOM 799 C C . GLY A 1 100 ? 7.34 13.852 15.742 1 82.12 100 GLY A C 1
ATOM 800 O O . GLY A 1 100 ? 7.773 14.953 15.391 1 82.12 100 GLY A O 1
ATOM 801 N N . GLY A 1 101 ? 6.793 13.711 16.922 1 73.31 101 GLY A N 1
ATOM 802 C CA . GLY A 1 101 ? 6.945 14.719 17.953 1 73.31 101 GLY A CA 1
ATOM 803 C C . GLY A 1 101 ? 8.375 15.203 18.109 1 73.31 101 GLY A C 1
ATOM 804 O O . GLY A 1 101 ? 9.312 14.578 17.609 1 73.31 101 GLY A O 1
ATOM 805 N N . PHE A 1 102 ? 8.531 16.406 18.5 1 65.06 102 PHE A N 1
ATOM 806 C CA . PHE A 1 102 ? 9.781 17.141 18.656 1 65.06 102 PHE A CA 1
ATOM 807 C C . PHE A 1 102 ? 10.82 16.297 19.375 1 65.06 102 PHE A C 1
ATOM 809 O O . PHE A 1 102 ? 12.016 16.375 19.062 1 65.06 102 PHE A O 1
ATOM 816 N N . TRP A 1 103 ? 10.391 15.508 20.234 1 60.59 103 TRP A N 1
ATOM 817 C CA . TRP A 1 103 ? 11.32 14.734 21.047 1 60.59 103 TRP A CA 1
ATOM 818 C C . TRP A 1 103 ? 11.625 13.391 20.391 1 60.59 103 TRP A C 1
ATOM 820 O O . TRP A 1 103 ? 12.344 12.562 20.953 1 60.59 103 TRP A O 1
ATOM 830 N N . ASN A 1 104 ? 11.055 13.352 19.297 1 59.22 104 ASN A N 1
ATOM 831 C CA . ASN A 1 104 ? 11.164 12.031 18.688 1 59.22 104 ASN A CA 1
ATOM 832 C C . ASN A 1 104 ? 12.484 11.867 17.938 1 59.22 104 ASN A C 1
ATOM 834 O O . ASN A 1 104 ? 12.773 12.617 17.016 1 59.22 104 ASN A O 1
ATOM 838 N N . SER A 1 105 ? 13.359 11.148 18.516 1 62.06 105 SER A N 1
ATOM 839 C CA . SER A 1 105 ? 14.672 10.883 17.938 1 62.06 105 SER A CA 1
ATOM 840 C C . SER A 1 105 ? 14.586 9.852 16.812 1 62.06 105 SER A C 1
ATOM 842 O O . SER A 1 105 ? 15.562 9.625 16.094 1 62.06 105 SER A O 1
ATOM 844 N N . ASP A 1 106 ? 13.375 9.328 16.672 1 68.75 106 ASP A N 1
ATOM 845 C CA . ASP A 1 106 ? 13.312 8.281 15.656 1 68.75 106 ASP A CA 1
ATOM 846 C C . ASP A 1 106 ? 12.82 8.844 14.32 1 68.75 106 ASP A C 1
ATOM 848 O O . ASP A 1 106 ? 11.633 9.125 14.164 1 68.75 106 ASP A O 1
ATOM 852 N N . ARG A 1 107 ? 13.695 9.016 13.547 1 71.81 107 ARG A N 1
ATOM 853 C CA . ARG A 1 107 ? 13.453 9.586 12.227 1 71.81 107 ARG A CA 1
ATOM 854 C C . ARG A 1 107 ? 12.453 8.734 11.445 1 71.81 107 ARG A C 1
ATOM 856 O O . ARG A 1 107 ? 11.812 9.227 10.516 1 71.81 107 ARG A O 1
ATOM 863 N N . ARG A 1 108 ? 12.289 7.633 11.812 1 78.81 108 ARG A N 1
ATOM 864 C CA . ARG A 1 108 ? 11.367 6.754 11.102 1 78.81 108 ARG A CA 1
ATOM 865 C C . ARG A 1 108 ? 9.922 7.062 11.461 1 78.81 108 ARG A C 1
ATOM 867 O O . ARG A 1 108 ? 8.992 6.543 10.836 1 78.81 108 ARG A O 1
ATOM 874 N N . ARG A 1 109 ? 9.844 7.957 12.328 1 85.88 109 ARG A N 1
ATOM 875 C CA . ARG A 1 109 ? 8.492 8.336 12.719 1 85.88 109 ARG A CA 1
ATOM 876 C C . ARG A 1 109 ? 7.977 9.484 11.859 1 85.88 109 ARG A C 1
ATOM 878 O O . ARG A 1 109 ? 6.797 9.836 11.922 1 85.88 109 ARG A O 1
ATOM 885 N N . ASN A 1 110 ? 8.961 9.977 11.133 1 92.19 110 ASN A N 1
ATOM 886 C CA . ASN A 1 110 ? 8.555 11.023 10.203 1 92.19 110 ASN A CA 1
ATOM 887 C C . ASN A 1 110 ? 7.945 10.438 8.93 1 92.19 110 ASN A C 1
ATOM 889 O O . ASN A 1 110 ? 8.539 9.562 8.297 1 92.19 110 ASN A O 1
ATOM 893 N N . GLY A 1 111 ? 6.82 10.938 8.648 1 93.56 111 GLY A N 1
ATOM 894 C CA . GLY A 1 111 ? 6.141 10.461 7.457 1 93.56 111 GLY A CA 1
ATOM 895 C C . GLY A 1 111 ? 5.242 9.266 7.723 1 93.56 111 GLY A C 1
ATOM 896 O O . GLY A 1 111 ? 5.418 8.555 8.719 1 93.56 111 GLY A O 1
ATOM 897 N N . ARG A 1 112 ? 4.32 9.078 6.852 1 94.69 112 ARG A N 1
ATOM 898 C CA . ARG A 1 112 ? 3.414 7.938 6.91 1 94.69 112 ARG A CA 1
ATOM 899 C C . ARG A 1 112 ? 3.184 7.352 5.52 1 94.69 112 ARG A C 1
ATOM 901 O O . ARG A 1 112 ? 3.396 6.156 5.301 1 94.69 112 ARG A O 1
ATOM 908 N N . LEU A 1 113 ? 2.857 8.195 4.613 1 96.5 113 LEU A N 1
ATOM 909 C CA . LEU A 1 113 ? 2.568 7.773 3.248 1 96.5 113 LEU A CA 1
ATOM 910 C C . LEU A 1 113 ? 3.793 7.125 2.611 1 96.5 113 LEU A C 1
ATOM 912 O O . LEU A 1 113 ? 3.68 6.098 1.94 1 96.5 113 LEU A O 1
ATOM 916 N N . LEU A 1 114 ? 4.953 7.777 2.805 1 97.56 114 LEU A N 1
ATOM 917 C CA . LEU A 1 114 ? 6.172 7.289 2.164 1 97.56 114 LEU A CA 1
ATOM 918 C C . LEU A 1 114 ? 6.461 5.848 2.572 1 97.56 114 LEU A C 1
ATOM 920 O O . LEU A 1 114 ? 6.871 5.035 1.741 1 97.56 114 LEU A O 1
ATOM 924 N N . TRP A 1 115 ? 6.184 5.488 3.855 1 97 115 TRP A N 1
ATOM 925 C CA . TRP A 1 115 ? 6.473 4.145 4.34 1 97 115 TRP A CA 1
ATOM 926 C C . TRP A 1 115 ? 5.48 3.135 3.77 1 97 115 TRP A C 1
ATOM 928 O O . TRP A 1 115 ? 5.855 2.01 3.434 1 97 115 TRP A O 1
ATOM 938 N N . LEU A 1 116 ? 4.262 3.525 3.684 1 97.81 116 LEU A N 1
ATOM 939 C CA . LEU A 1 116 ? 3.26 2.623 3.125 1 97.81 116 LEU A CA 1
ATOM 940 C C . LEU A 1 116 ? 3.504 2.395 1.638 1 97.81 116 LEU A C 1
ATOM 942 O O . LEU A 1 116 ? 3.357 1.273 1.146 1 97.81 116 LEU A O 1
ATOM 946 N N . TYR A 1 117 ? 3.85 3.463 0.918 1 98.38 117 TYR A N 1
ATOM 947 C CA . TYR A 1 117 ? 4.168 3.303 -0.496 1 98.38 117 TYR A CA 1
ATOM 948 C C . TYR A 1 117 ? 5.312 2.314 -0.688 1 98.38 117 TYR A C 1
ATOM 950 O O . TYR A 1 117 ? 5.297 1.511 -1.623 1 98.38 117 TYR A O 1
ATOM 958 N N . LEU A 1 118 ? 6.359 2.387 0.138 1 98.06 118 LEU A N 1
ATOM 959 C CA . LEU A 1 118 ? 7.484 1.46 0.027 1 98.06 118 LEU A CA 1
ATOM 960 C C . LEU A 1 118 ? 7.02 0.02 0.22 1 98.06 118 LEU A C 1
ATOM 962 O O . LEU A 1 118 ? 7.441 -0.875 -0.516 1 98.06 118 LEU A O 1
ATOM 966 N N . GLN A 1 119 ? 6.152 -0.187 1.207 1 97.56 119 GLN A N 1
ATOM 967 C CA . GLN A 1 119 ? 5.586 -1.518 1.408 1 97.56 119 GLN A CA 1
ATOM 968 C C . GLN A 1 119 ? 4.75 -1.948 0.205 1 97.56 119 GLN A C 1
ATOM 970 O O . GLN A 1 119 ? 4.805 -3.107 -0.212 1 97.56 119 GLN A O 1
ATOM 975 N N . TYR A 1 120 ? 4.031 -1.004 -0.27 1 97.94 120 TYR A N 1
ATOM 976 C CA . TYR A 1 120 ? 3.189 -1.254 -1.436 1 97.94 120 TYR A CA 1
ATOM 977 C C . TYR A 1 120 ? 4.035 -1.651 -2.641 1 97.94 120 TYR A C 1
ATOM 979 O O . TYR A 1 120 ? 3.771 -2.672 -3.281 1 97.94 120 TYR A O 1
ATOM 987 N N . TRP A 1 121 ? 5.016 -0.875 -2.979 1 98.19 121 TRP A N 1
ATOM 988 C CA . TRP A 1 121 ? 5.879 -1.164 -4.117 1 98.19 121 TRP A CA 1
ATOM 989 C C . TRP A 1 121 ? 6.609 -2.488 -3.926 1 98.19 121 TRP A C 1
ATOM 991 O O . TRP A 1 121 ? 6.859 -3.213 -4.891 1 98.19 121 TRP A O 1
ATOM 1001 N N . GLU A 1 122 ? 7.004 -2.799 -2.682 1 97.12 122 GLU A N 1
ATOM 1002 C CA . GLU A 1 122 ? 7.609 -4.094 -2.396 1 97.12 122 GLU A CA 1
ATOM 1003 C C . GLU A 1 122 ? 6.668 -5.238 -2.768 1 97.12 122 GLU A C 1
ATOM 1005 O O . GLU A 1 122 ? 7.098 -6.242 -3.334 1 97.12 122 GLU A O 1
ATOM 1010 N N . LEU A 1 123 ? 5.402 -5.02 -2.418 1 95.75 123 LEU A N 1
ATOM 1011 C CA . LEU A 1 123 ? 4.418 -6.039 -2.76 1 95.75 123 LEU A CA 1
ATOM 1012 C C . LEU A 1 123 ? 4.25 -6.152 -4.273 1 95.75 123 LEU A C 1
ATOM 1014 O O . LEU A 1 123 ? 4.07 -7.25 -4.801 1 95.75 123 LEU A O 1
ATOM 1018 N N . VAL A 1 124 ? 4.27 -5.023 -4.949 1 96.19 124 VAL A N 1
ATOM 1019 C CA . VAL A 1 124 ? 4.176 -5.039 -6.406 1 96.19 124 VAL A CA 1
ATOM 1020 C C . VAL A 1 124 ? 5.328 -5.852 -6.988 1 96.19 124 VAL A C 1
ATOM 1022 O O . VAL A 1 124 ? 5.129 -6.645 -7.914 1 96.19 124 VAL A O 1
ATOM 1025 N N . VAL A 1 125 ? 6.508 -5.648 -6.477 1 95.31 125 VAL A N 1
ATOM 1026 C CA . VAL A 1 125 ? 7.684 -6.383 -6.934 1 95.31 125 VAL A CA 1
ATOM 1027 C C . VAL A 1 125 ? 7.48 -7.879 -6.711 1 95.31 125 VAL A C 1
ATOM 1029 O O . VAL A 1 125 ? 7.789 -8.695 -7.586 1 95.31 125 VAL A O 1
ATOM 1032 N N . GLU A 1 126 ? 6.988 -8.211 -5.535 1 92.44 126 GLU A N 1
ATOM 1033 C CA . GLU A 1 126 ? 6.73 -9.609 -5.23 1 92.44 126 GLU A CA 1
ATOM 1034 C C . GLU A 1 126 ? 5.699 -10.203 -6.184 1 92.44 126 GLU A C 1
ATOM 1036 O O . GLU A 1 126 ? 5.859 -11.328 -6.664 1 92.44 126 GLU A O 1
ATOM 1041 N N . LEU A 1 127 ? 4.719 -9.508 -6.5 1 92 127 LEU A N 1
ATOM 1042 C CA . LEU A 1 127 ? 3.664 -9.984 -7.387 1 92 127 LEU A CA 1
ATOM 1043 C C . LEU A 1 127 ? 4.191 -10.172 -8.805 1 92 127 LEU A C 1
ATOM 1045 O O . LEU A 1 127 ? 3.779 -11.094 -9.508 1 92 127 LEU A O 1
ATOM 1049 N N . GLN A 1 128 ? 5.031 -9.258 -9.172 1 89.12 128 GLN A N 1
ATOM 1050 C CA . GLN A 1 128 ? 5.574 -9.328 -10.523 1 89.12 128 GLN A CA 1
ATOM 1051 C C . GLN A 1 128 ? 6.367 -10.617 -10.734 1 89.12 128 GLN A C 1
ATOM 1053 O O . GLN A 1 128 ? 6.395 -11.156 -11.844 1 89.12 128 GLN A O 1
ATOM 1058 N N . LYS A 1 129 ? 6.934 -11.07 -9.719 1 84 129 LYS A N 1
ATOM 1059 C CA . LYS A 1 129 ? 7.637 -12.344 -9.789 1 84 129 LYS A CA 1
ATOM 1060 C C . LYS A 1 129 ? 6.699 -13.469 -10.227 1 84 129 LYS A C 1
ATOM 1062 O O . LYS A 1 129 ? 7.062 -14.297 -11.07 1 84 129 LYS A O 1
ATOM 1067 N N . PHE A 1 130 ? 5.531 -13.523 -9.734 1 80.88 130 PHE A N 1
ATOM 1068 C CA . PHE A 1 130 ? 4.555 -14.57 -10.031 1 80.88 130 PHE A CA 1
ATOM 1069 C C . PHE A 1 130 ? 3.949 -14.375 -11.414 1 80.88 130 PHE A C 1
ATOM 1071 O O . PHE A 1 130 ? 3.758 -15.336 -12.156 1 80.88 130 PHE A O 1
ATOM 1078 N N . LYS A 1 131 ? 3.746 -13.203 -11.688 1 80.19 131 LYS A N 1
ATOM 1079 C CA . 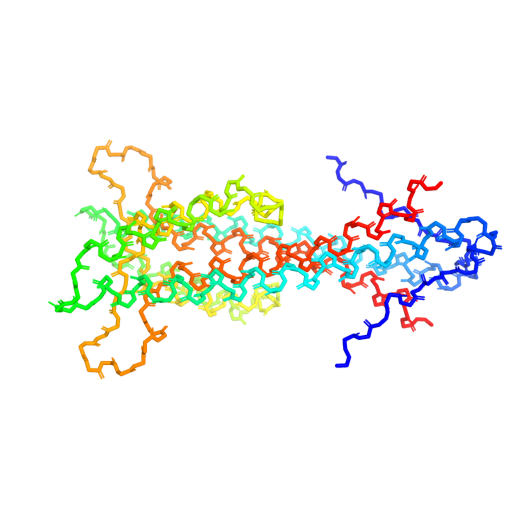LYS A 1 131 ? 3.119 -12.93 -12.977 1 80.19 131 LYS A CA 1
ATOM 1080 C C . LYS A 1 131 ? 4.055 -13.273 -14.133 1 80.19 131 LYS A C 1
ATOM 1082 O O . LYS A 1 131 ? 3.621 -13.805 -15.156 1 80.19 131 LYS A O 1
ATOM 1087 N N . ARG A 1 132 ? 5.23 -13.008 -13.992 1 75.44 132 ARG A N 1
ATOM 1088 C CA . ARG A 1 132 ? 6.199 -13.273 -15.047 1 75.44 132 ARG A CA 1
ATOM 1089 C C . ARG A 1 132 ? 6.453 -14.766 -15.203 1 75.44 132 ARG A C 1
ATOM 1091 O O . ARG A 1 132 ? 6.602 -15.266 -16.312 1 75.44 132 ARG A O 1
ATOM 1098 N N . VAL A 1 133 ? 6.422 -15.5 -14.141 1 70.06 133 VAL A N 1
ATOM 1099 C CA . VAL A 1 133 ? 6.621 -16.938 -14.195 1 70.06 133 VAL A CA 1
ATOM 1100 C C . VAL A 1 133 ? 5.398 -17.609 -14.82 1 70.06 133 VAL A C 1
ATOM 1102 O O . VAL A 1 133 ? 5.531 -18.531 -15.633 1 70.06 133 VAL A O 1
ATOM 1105 N N . GLU A 1 134 ? 4.293 -17.109 -14.445 1 69.81 134 GLU A N 1
ATOM 1106 C CA . GLU A 1 134 ? 3.07 -17.641 -15.039 1 69.81 134 GLU A CA 1
ATOM 1107 C C . GLU A 1 134 ? 3.059 -17.453 -16.547 1 69.81 134 GLU A C 1
ATOM 1109 O O . GLU A 1 134 ? 2.693 -18.359 -17.297 1 69.81 134 GLU A O 1
ATOM 1114 N N . LYS A 1 135 ? 3.496 -16.297 -16.938 1 70.94 135 LYS A N 1
ATOM 1115 C CA . LYS A 1 135 ? 3.547 -16 -18.359 1 70.94 135 LYS A CA 1
ATOM 1116 C C . LYS A 1 135 ? 4.535 -16.922 -19.078 1 70.94 135 LYS A C 1
ATOM 1118 O O . LYS A 1 135 ? 4.281 -17.375 -20.188 1 70.94 135 LYS A O 1
ATOM 1123 N N . ALA A 1 136 ? 5.586 -17.234 -18.469 1 65.56 136 ALA A N 1
ATOM 1124 C CA . ALA A 1 136 ? 6.602 -18.109 -19.031 1 65.56 136 ALA A CA 1
ATOM 1125 C C . ALA A 1 136 ? 6.082 -19.531 -19.172 1 65.56 136 ALA A C 1
ATOM 1127 O O . ALA A 1 136 ? 6.477 -20.266 -20.078 1 65.56 136 ALA A O 1
ATOM 1128 N N . LEU A 1 137 ? 5.242 -19.906 -18.312 1 64.5 137 LEU A N 1
ATOM 1129 C CA . LEU A 1 137 ? 4.695 -21.25 -18.312 1 64.5 137 LEU A CA 1
ATOM 1130 C C . LEU A 1 137 ? 3.549 -21.375 -19.312 1 64.5 137 LEU A C 1
ATOM 1132 O O . LEU A 1 137 ? 3.371 -22.422 -19.953 1 64.5 137 LEU A O 1
ATOM 1136 N N . LEU A 1 138 ? 2.826 -20.266 -19.484 1 60.88 138 LEU A N 1
ATOM 1137 C CA . LEU A 1 138 ? 1.643 -20.328 -20.344 1 60.88 138 LEU A CA 1
ATOM 1138 C C . LEU A 1 138 ? 2.006 -20.047 -21.797 1 60.88 138 LEU A C 1
ATOM 1140 O O . LEU A 1 138 ? 1.312 -20.5 -22.719 1 60.88 138 LEU A O 1
ATOM 1144 N N . GLU A 1 139 ? 2.783 -18.922 -22.047 1 55.44 139 GLU A N 1
ATOM 1145 C CA . GLU A 1 139 ? 3.098 -18.547 -23.422 1 55.44 139 GLU A CA 1
ATOM 1146 C C . GLU A 1 139 ? 3.914 -19.625 -24.109 1 55.44 139 GLU A C 1
ATOM 1148 O O . GLU A 1 139 ? 4.137 -19.562 -25.328 1 55.44 139 GLU A O 1
ATOM 1153 N N . GLN A 1 140 ? 4.078 -20.828 -23.547 1 45.94 140 GLN A N 1
ATOM 1154 C CA . GLN A 1 140 ? 4.617 -21.859 -24.422 1 45.94 140 GLN A CA 1
ATOM 1155 C C . GLN A 1 140 ? 3.498 -22.641 -25.109 1 45.94 140 GLN A C 1
ATOM 1157 O O . GLN A 1 140 ? 2.445 -22.875 -24.5 1 45.94 140 GLN A O 1
ATOM 1162 N N . MET B 1 1 ? -12.328 -10.289 -16.656 1 18.97 1 MET B N 1
ATOM 1163 C CA . MET B 1 1 ? -12.414 -11.68 -17.078 1 18.97 1 MET B CA 1
ATOM 1164 C C . MET B 1 1 ? -11.117 -12.422 -16.781 1 18.97 1 MET B C 1
ATOM 1166 O O . MET B 1 1 ? -10.344 -12.727 -17.688 1 18.97 1 MET B O 1
ATOM 1170 N N . PHE B 1 2 ? -10.359 -12.203 -15.773 1 25.3 2 PHE B N 1
ATOM 1171 C CA . PHE B 1 2 ? -9.008 -12.5 -15.305 1 25.3 2 PHE B CA 1
ATOM 1172 C C . PHE B 1 2 ? -8.906 -13.953 -14.852 1 25.3 2 PHE B C 1
ATOM 1174 O O . PHE B 1 2 ? -9.156 -14.266 -13.688 1 25.3 2 PHE B O 1
ATOM 1181 N N . THR B 1 3 ? -9.289 -14.984 -15.773 1 26.61 3 THR B N 1
ATOM 1182 C CA . THR B 1 3 ? -9.531 -16.422 -15.727 1 26.61 3 THR B CA 1
ATOM 1183 C C . THR B 1 3 ? -8.32 -17.156 -15.148 1 26.61 3 THR B C 1
ATOM 1185 O O . THR B 1 3 ? -8.438 -17.891 -14.172 1 26.61 3 THR B O 1
ATOM 1188 N N . CYS B 1 4 ? -7.27 -17.812 -15.977 1 27.25 4 CYS B N 1
ATOM 1189 C CA . CYS B 1 4 ? -6.887 -19.188 -16.266 1 27.25 4 CYS B CA 1
ATOM 1190 C C . CYS B 1 4 ? -5.77 -19.656 -15.352 1 27.25 4 CYS B C 1
ATOM 1192 O O . CYS B 1 4 ? -4.668 -19.094 -15.367 1 27.25 4 CYS B O 1
ATOM 1194 N N . LEU B 1 5 ? -6.074 -19.953 -14.125 1 35.91 5 LEU B N 1
ATOM 1195 C CA . LEU B 1 5 ? -5.34 -20.922 -13.328 1 35.91 5 LEU B CA 1
ATOM 1196 C C . LEU B 1 5 ? -4.859 -22.094 -14.188 1 35.91 5 LEU B C 1
ATOM 1198 O O . LEU B 1 5 ? -5.574 -23.078 -14.359 1 35.91 5 LEU B O 1
ATOM 1202 N N . PRO B 1 6 ? -4.633 -21.781 -15.43 1 33.56 6 PRO B N 1
ATOM 1203 C CA . PRO B 1 6 ? -4.617 -22.859 -16.422 1 33.56 6 PRO B CA 1
ATOM 1204 C C . PRO B 1 6 ? -3.631 -23.969 -16.062 1 33.56 6 PRO B C 1
ATOM 1206 O O . PRO B 1 6 ? -3.811 -25.125 -16.469 1 33.56 6 PRO B O 1
ATOM 1209 N N . VAL B 1 7 ? -2.381 -23.625 -15.875 1 36.84 7 VAL B N 1
ATOM 1210 C CA . VAL B 1 7 ? -1.477 -24.609 -16.469 1 36.84 7 VAL B CA 1
ATOM 1211 C C . VAL B 1 7 ? -1.377 -25.828 -15.547 1 36.84 7 VAL B C 1
ATOM 1213 O O . VAL B 1 7 ? -0.732 -25.781 -14.5 1 36.84 7 VAL B O 1
ATOM 1216 N N . LEU B 1 8 ? -2.508 -26.5 -15.227 1 40.06 8 LEU B N 1
ATOM 1217 C CA . LEU B 1 8 ? -2.473 -27.828 -14.641 1 40.06 8 LEU B CA 1
ATOM 1218 C C . LEU B 1 8 ? -1.464 -28.719 -15.367 1 40.06 8 LEU B C 1
ATOM 1220 O O . LEU B 1 8 ? -1.645 -29.031 -16.547 1 40.06 8 LEU B O 1
ATOM 1224 N N . PRO B 1 9 ? -0.217 -28.578 -15.164 1 38.72 9 PRO B N 1
ATOM 1225 C CA . PRO B 1 9 ? 0.595 -29.594 -15.859 1 38.72 9 PRO B CA 1
ATOM 1226 C C . PRO B 1 9 ? -0.007 -30.984 -15.789 1 38.72 9 PRO B C 1
ATOM 1228 O O . PRO B 1 9 ? -0.824 -31.266 -14.906 1 38.72 9 PRO B O 1
ATOM 1231 N N . GLN B 1 10 ? 0.233 -31.828 -16.938 1 36 10 GLN B N 1
ATOM 1232 C CA . GLN B 1 10 ? 0.049 -33.25 -17.125 1 36 10 GLN B CA 1
ATOM 1233 C C . GLN B 1 10 ? 0.388 -34.031 -15.844 1 36 10 GLN B C 1
ATOM 1235 O O . GLN B 1 10 ? 0.065 -35.219 -15.719 1 36 10 GLN B O 1
ATOM 1240 N N . TYR B 1 11 ? 1.376 -33.5 -15.133 1 38.84 11 TYR B N 1
ATOM 1241 C CA . TYR B 1 11 ? 1.725 -34.438 -14.078 1 38.84 11 TYR B CA 1
ATOM 1242 C C . TYR B 1 11 ? 0.521 -34.75 -13.188 1 38.84 11 TYR B C 1
ATOM 1244 O O . TYR B 1 11 ? 0.594 -35.594 -12.289 1 38.84 11 TYR B O 1
ATOM 1252 N N . TYR B 1 12 ? -0.312 -33.75 -13.148 1 43.31 12 TYR B N 1
ATOM 1253 C CA . TYR B 1 12 ? -1.381 -34.094 -12.219 1 43.31 12 TYR B CA 1
ATOM 1254 C C . TYR B 1 12 ? -2.223 -35.25 -12.781 1 43.31 12 TYR B C 1
ATOM 1256 O O . TYR B 1 12 ? -3.453 -35.156 -12.781 1 43.31 12 TYR B O 1
ATOM 1264 N N . HIS B 1 13 ? -1.524 -35.844 -13.695 1 42 13 HIS B N 1
ATOM 1265 C CA . HIS B 1 13 ? -2.338 -36.969 -14.133 1 42 13 HIS B CA 1
ATOM 1266 C C . HIS B 1 13 ? -2.693 -37.875 -12.969 1 42 13 HIS B C 1
ATOM 1268 O O . HIS B 1 13 ? -3.443 -38.844 -13.133 1 42 13 HIS B O 1
ATOM 1274 N N . SER B 1 14 ? -1.838 -37.969 -11.852 1 49.09 14 SER B N 1
ATOM 1275 C CA . SER B 1 14 ? -2.469 -38.938 -10.969 1 49.09 14 SER B CA 1
ATOM 1276 C C . SER B 1 14 ? -3.713 -38.375 -10.305 1 49.09 14 SER B C 1
ATOM 1278 O O . SER B 1 14 ? -3.748 -37.188 -9.961 1 49.09 14 SER B O 1
ATOM 1280 N N . LEU B 1 15 ? -4.844 -38.906 -10.336 1 51.47 15 LEU B N 1
ATOM 1281 C CA . LEU B 1 15 ? -6.223 -38.656 -9.953 1 51.47 15 LEU B CA 1
ATOM 1282 C C . LEU B 1 15 ? -6.285 -37.938 -8.609 1 51.47 15 LEU B C 1
ATOM 1284 O O . LEU B 1 15 ? -6.992 -36.938 -8.461 1 51.47 15 LEU B O 1
ATOM 1288 N N . PRO B 1 16 ? -5.547 -38.5 -7.566 1 55.06 16 PRO B N 1
ATOM 1289 C CA . PRO B 1 16 ? -5.738 -37.906 -6.238 1 55.06 16 PRO B CA 1
ATOM 1290 C C . PRO B 1 16 ? -5.125 -36.5 -6.125 1 55.06 16 PRO B C 1
ATOM 1292 O O . PRO B 1 16 ? -5.676 -35.656 -5.438 1 55.06 16 PRO B O 1
ATOM 1295 N N . LEU B 1 17 ? -4.094 -36.312 -6.848 1 61.03 17 LEU B N 1
ATOM 1296 C CA . LEU B 1 17 ? -3.41 -35.031 -6.762 1 61.03 17 LEU B CA 1
ATOM 1297 C C . LEU B 1 17 ? -4.188 -33.938 -7.508 1 61.03 17 LEU B C 1
ATOM 1299 O O . LEU B 1 17 ? -4.25 -32.812 -7.062 1 61.03 17 LEU B O 1
ATOM 1303 N N . ARG B 1 18 ? -4.91 -34.531 -8.453 1 66.12 18 ARG B N 1
ATOM 1304 C CA . ARG B 1 18 ? -5.719 -33.594 -9.234 1 66.12 18 ARG B CA 1
ATOM 1305 C C . ARG B 1 18 ? -6.918 -33.094 -8.43 1 66.12 18 ARG B C 1
ATOM 1307 O O . ARG B 1 18 ? -7.242 -31.906 -8.453 1 66.12 18 ARG B O 1
ATOM 1314 N N . SER B 1 19 ? -7.484 -34.094 -7.707 1 71.38 19 SER B N 1
ATOM 1315 C CA . SER B 1 19 ? -8.648 -33.719 -6.914 1 71.38 19 SER B CA 1
ATOM 1316 C C . SER B 1 19 ? -8.273 -32.781 -5.789 1 71.38 19 SER B C 1
ATOM 1318 O O . SER B 1 19 ? -9 -31.812 -5.516 1 71.38 19 SER B O 1
ATOM 1320 N N . ALA B 1 20 ? -7.203 -33.062 -5.141 1 70.62 20 ALA B N 1
ATOM 1321 C CA . ALA B 1 20 ? -6.742 -32.188 -4.066 1 70.62 20 ALA B CA 1
ATOM 1322 C C . ALA B 1 20 ? -6.391 -30.797 -4.594 1 70.62 20 ALA B C 1
ATOM 1324 O O . ALA B 1 20 ? -6.699 -29.781 -3.961 1 70.62 20 ALA B O 1
ATOM 1325 N N . TYR B 1 21 ? -5.836 -30.812 -5.781 1 70.69 21 TYR B N 1
ATOM 1326 C CA . TYR B 1 21 ? -5.469 -29.547 -6.422 1 70.69 21 TYR B CA 1
ATOM 1327 C C . TYR B 1 21 ? -6.707 -28.734 -6.773 1 70.69 21 TYR B C 1
ATOM 1329 O O . TYR B 1 21 ? -6.773 -27.547 -6.488 1 70.69 21 TYR B O 1
ATOM 1337 N N . LEU B 1 22 ? -7.652 -29.391 -7.25 1 75.56 22 LEU B N 1
ATOM 1338 C CA . LEU B 1 22 ? -8.875 -28.703 -7.648 1 75.56 22 LEU B CA 1
ATOM 1339 C C . LEU B 1 22 ? -9.625 -28.188 -6.43 1 75.56 22 LEU B C 1
ATOM 1341 O O . LEU B 1 22 ? -10.219 -27.109 -6.477 1 75.56 22 LEU B O 1
ATOM 1345 N N . SER B 1 23 ? -9.609 -28.984 -5.391 1 78.69 23 SER B N 1
ATOM 1346 C CA . SER B 1 23 ? -10.242 -28.547 -4.148 1 78.69 23 SER B CA 1
ATOM 1347 C C . SER B 1 23 ? -9.57 -27.297 -3.598 1 78.69 23 SER B C 1
ATOM 1349 O O . SER B 1 23 ? -10.242 -26.375 -3.133 1 78.69 23 SER B O 1
ATOM 1351 N N . ARG B 1 24 ? -8.305 -27.234 -3.646 1 78 24 ARG B N 1
ATOM 1352 C CA . ARG B 1 24 ? -7.555 -26.062 -3.172 1 78 24 ARG B CA 1
ATOM 1353 C C . ARG B 1 24 ? -7.852 -24.844 -4.023 1 78 24 ARG B C 1
ATOM 1355 O O . ARG B 1 24 ? -7.945 -23.719 -3.502 1 78 24 ARG B O 1
ATOM 1362 N N . LEU B 1 25 ? -8.086 -25.141 -5.281 1 77.44 25 LEU B N 1
ATOM 1363 C CA . LEU B 1 25 ? -8.398 -24.047 -6.188 1 77.44 25 LEU B CA 1
ATOM 1364 C C . LEU B 1 25 ? -9.773 -23.453 -5.883 1 77.44 25 LEU B C 1
ATOM 1366 O O . LEU B 1 25 ? -9.969 -22.25 -5.941 1 77.44 25 LEU B O 1
ATOM 1370 N N . GLU B 1 26 ? -10.625 -24.344 -5.543 1 83.62 26 GLU B N 1
ATOM 1371 C CA . GLU B 1 26 ? -11.969 -23.891 -5.199 1 83.62 26 GLU B CA 1
ATOM 1372 C C . GLU B 1 26 ? -11.969 -23.109 -3.889 1 83.62 26 GLU B C 1
ATOM 1374 O O . GLU B 1 26 ? -12.648 -22.094 -3.768 1 83.62 26 GLU B O 1
ATOM 1379 N N . GLU B 1 27 ? -11.266 -23.562 -2.965 1 85 27 GLU B N 1
ATOM 1380 C CA . GLU B 1 27 ? -11.133 -22.859 -1.69 1 85 27 GLU B CA 1
ATOM 1381 C C . GLU B 1 27 ? -10.516 -21.484 -1.88 1 85 27 GLU B C 1
ATOM 1383 O O . GLU B 1 27 ? -10.953 -20.516 -1.254 1 85 27 GLU B O 1
ATOM 1388 N N . GLU B 1 28 ? -9.555 -21.469 -2.682 1 84.94 28 GLU B N 1
ATOM 1389 C CA . GLU B 1 28 ? -8.891 -20.203 -2.969 1 84.94 28 GLU B CA 1
ATOM 1390 C C . GLU B 1 28 ? -9.844 -19.219 -3.635 1 84.94 28 GLU B C 1
ATOM 1392 O O . GLU B 1 28 ? -9.844 -18.016 -3.314 1 84.94 28 GLU B O 1
ATOM 1397 N N . GLU B 1 29 ? -10.641 -19.688 -4.48 1 87.62 29 GLU B N 1
ATOM 1398 C CA . GLU B 1 29 ? -11.609 -18.828 -5.148 1 87.62 29 GLU B CA 1
ATOM 1399 C C . GLU B 1 29 ? -12.633 -18.266 -4.16 1 87.62 29 GLU B C 1
ATOM 1401 O O . GLU B 1 29 ? -13.023 -17.109 -4.254 1 87.62 29 GLU B O 1
ATOM 1406 N N . ASP B 1 30 ? -13.062 -19.078 -3.32 1 90.56 30 ASP B N 1
ATOM 1407 C CA . ASP B 1 30 ? -14.008 -18.641 -2.301 1 90.56 30 ASP B CA 1
ATOM 1408 C C . ASP B 1 30 ? -13.391 -17.594 -1.384 1 90.56 30 ASP B C 1
ATOM 1410 O O . ASP B 1 30 ? -14.023 -16.594 -1.062 1 90.56 30 ASP B O 1
ATOM 1414 N N . TRP B 1 31 ? -12.219 -17.859 -1.019 1 92.25 31 TRP B N 1
ATOM 1415 C CA . TRP B 1 31 ? -11.516 -16.891 -0.169 1 92.25 31 TRP B CA 1
ATOM 1416 C C . TRP B 1 31 ? -11.359 -15.555 -0.874 1 92.25 31 TRP B C 1
ATOM 1418 O O . TRP B 1 31 ? -11.547 -14.5 -0.262 1 92.25 31 TRP B O 1
ATOM 1428 N N . GLN B 1 32 ? -11.07 -15.578 -2.145 1 93.31 32 GLN B N 1
ATOM 1429 C CA . GLN B 1 32 ? -10.914 -14.352 -2.922 1 93.31 32 GLN B CA 1
ATOM 1430 C C . GLN B 1 32 ? -12.219 -13.562 -2.973 1 93.31 32 GLN B C 1
ATOM 1432 O O . GLN B 1 32 ? -12.219 -12.336 -2.867 1 93.31 32 GLN B O 1
ATOM 1437 N N . ARG B 1 33 ? -13.25 -14.227 -3.145 1 94.69 33 ARG B N 1
ATOM 1438 C CA . ARG B 1 33 ? -14.562 -13.578 -3.191 1 94.69 33 ARG B CA 1
ATOM 1439 C C . ARG B 1 33 ? -14.891 -12.914 -1.861 1 94.69 33 ARG B C 1
ATOM 1441 O O . ARG B 1 33 ? -15.344 -11.766 -1.83 1 94.69 33 ARG B O 1
ATOM 1448 N N . LYS B 1 34 ? -14.633 -13.625 -0.853 1 96.12 34 LYS B N 1
ATOM 1449 C CA . LYS B 1 34 ? -14.875 -13.078 0.478 1 96.12 34 LYS B CA 1
ATOM 1450 C C . LYS B 1 34 ? -13.969 -11.875 0.746 1 96.12 34 LYS B C 1
ATOM 1452 O O . LYS B 1 34 ? -14.414 -10.875 1.306 1 96.12 34 LYS B O 1
ATOM 1457 N N . ALA B 1 35 ? -12.742 -11.969 0.376 1 97.12 35 ALA B N 1
ATOM 1458 C CA . ALA B 1 35 ? -11.773 -10.898 0.589 1 97.12 35 ALA B CA 1
ATOM 1459 C C . ALA B 1 35 ? -12.188 -9.625 -0.152 1 97.12 35 ALA B C 1
ATOM 1461 O O . ALA B 1 35 ? -12.109 -8.523 0.396 1 97.12 35 ALA B O 1
ATOM 1462 N N . ARG B 1 36 ? -12.656 -9.797 -1.343 1 96.69 36 ARG B N 1
ATOM 1463 C CA . ARG B 1 36 ? -13.109 -8.648 -2.123 1 96.69 36 ARG B CA 1
ATOM 1464 C C . ARG B 1 36 ? -14.312 -7.977 -1.47 1 96.69 36 ARG B C 1
ATOM 1466 O O . ARG B 1 36 ? -14.406 -6.746 -1.455 1 96.69 36 ARG B O 1
ATOM 1473 N N . ARG B 1 37 ? -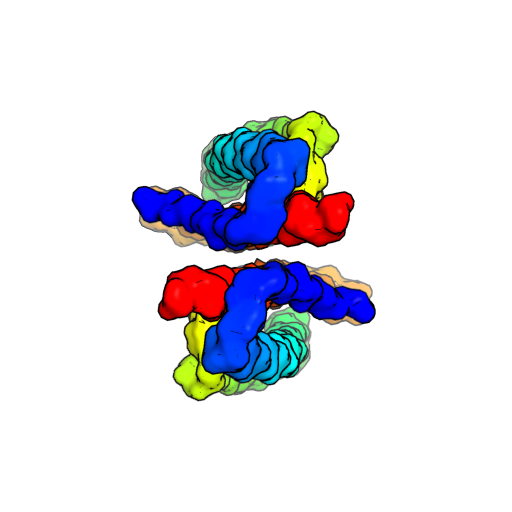15.148 -8.781 -0.966 1 97.25 37 ARG B N 1
ATOM 1474 C CA . ARG B 1 37 ? -16.312 -8.25 -0.274 1 97.25 37 ARG B CA 1
ATOM 1475 C C . ARG B 1 37 ? -15.906 -7.484 0.982 1 97.25 37 ARG B C 1
ATOM 1477 O O . ARG B 1 37 ? -16.391 -6.375 1.224 1 97.25 37 ARG B O 1
ATOM 1484 N N . VAL B 1 38 ? -15.055 -8.086 1.729 1 97.69 38 VAL B N 1
ATOM 1485 C CA . VAL B 1 38 ? -14.57 -7.453 2.951 1 97.69 38 VAL B CA 1
ATOM 1486 C C . VAL B 1 38 ? -13.898 -6.125 2.615 1 97.69 38 VAL B C 1
ATOM 1488 O O . VAL B 1 38 ? -14.164 -5.105 3.26 1 97.69 38 VAL B O 1
ATOM 1491 N N . LEU B 1 39 ? -13.07 -6.094 1.633 1 98.19 39 LEU B N 1
ATOM 1492 C CA . LEU B 1 39 ? -12.367 -4.883 1.239 1 98.19 39 LEU B CA 1
ATOM 1493 C C . LEU B 1 39 ? -13.344 -3.799 0.797 1 98.19 39 LEU B C 1
ATOM 1495 O O . LEU B 1 39 ? -13.148 -2.621 1.106 1 98.19 39 LEU B O 1
ATOM 1499 N N . GLN B 1 40 ? -14.359 -4.203 0.085 1 98.25 40 GLN B N 1
ATOM 1500 C CA . GLN B 1 40 ? -15.375 -3.252 -0.35 1 98.25 40 GLN B CA 1
ATOM 1501 C C . GLN B 1 40 ? -16.094 -2.633 0.844 1 98.25 40 GLN B C 1
ATOM 1503 O O . GLN B 1 40 ? -16.25 -1.412 0.917 1 98.25 40 GLN B O 1
ATOM 1508 N N . GLU B 1 41 ? -16.453 -3.416 1.755 1 97.88 41 GLU B N 1
ATOM 1509 C CA . GLU B 1 41 ? -17.203 -2.959 2.926 1 97.88 41 GLU B CA 1
ATOM 1510 C C . GLU B 1 41 ? -16.328 -2.092 3.828 1 97.88 41 GLU B C 1
ATOM 1512 O O . GLU B 1 41 ? -16.781 -1.062 4.332 1 97.88 41 GLU B O 1
ATOM 1517 N N . VAL B 1 42 ? -15.156 -2.543 4.023 1 98.25 42 VAL B N 1
ATOM 1518 C CA . VAL B 1 42 ? -14.227 -1.77 4.836 1 98.25 42 VAL B CA 1
ATOM 1519 C C . VAL B 1 42 ? -13.93 -0.435 4.156 1 98.25 42 VAL B C 1
ATOM 1521 O O . VAL B 1 42 ? -13.859 0.604 4.816 1 98.25 42 VAL B O 1
ATOM 1524 N N . GLY B 1 43 ? -13.727 -0.495 2.889 1 98 43 GLY B N 1
ATOM 1525 C CA . GLY B 1 43 ? -13.477 0.727 2.143 1 98 43 GLY B CA 1
ATOM 1526 C C . GLY B 1 43 ? -14.594 1.748 2.271 1 98 43 GLY B C 1
ATOM 1527 O O . GLY B 1 43 ? -14.328 2.939 2.445 1 98 43 GLY B O 1
ATOM 1528 N N . GLU B 1 44 ? -15.773 1.301 2.154 1 97.56 44 GLU B N 1
ATOM 1529 C CA . GLU B 1 44 ? -16.922 2.184 2.303 1 97.56 44 GLU B CA 1
ATOM 1530 C C . GLU B 1 44 ? -16.984 2.785 3.705 1 97.56 44 GLU B C 1
ATOM 1532 O O . GLU B 1 44 ? -17.25 3.977 3.863 1 97.56 44 GLU B O 1
ATOM 1537 N N . ALA B 1 45 ? -16.75 1.983 4.617 1 98 45 ALA B N 1
ATOM 1538 C CA . ALA B 1 45 ? -16.766 2.453 6 1 98 45 ALA B CA 1
ATOM 1539 C C . ALA B 1 45 ? -15.641 3.455 6.246 1 98 45 ALA B C 1
ATOM 1541 O O . ALA B 1 45 ? -15.828 4.457 6.941 1 98 45 ALA B O 1
ATOM 1542 N N . LEU B 1 46 ? -14.484 3.219 5.711 1 98.12 46 LEU B N 1
ATOM 1543 C CA . LEU B 1 46 ? -13.352 4.121 5.863 1 98.12 46 LEU B CA 1
ATOM 1544 C C . LEU B 1 46 ? -13.625 5.465 5.199 1 98.12 46 LEU B C 1
ATOM 1546 O O . LEU B 1 46 ? -13.273 6.516 5.738 1 98.12 46 LEU B O 1
ATOM 1550 N N . ALA B 1 47 ? -14.211 5.375 4.02 1 96.38 47 ALA B N 1
ATOM 1551 C CA . ALA B 1 47 ? -14.57 6.617 3.342 1 96.38 47 ALA B CA 1
ATOM 1552 C C . ALA B 1 47 ? -15.547 7.434 4.18 1 96.38 47 ALA B C 1
ATOM 1554 O O . ALA B 1 47 ? -15.414 8.656 4.293 1 96.38 47 ALA B O 1
ATOM 1555 N N . GLU B 1 48 ? -16.5 6.758 4.711 1 96.19 48 GLU B N 1
ATOM 1556 C CA . GLU B 1 48 ? -17.469 7.434 5.574 1 96.19 48 GLU B CA 1
ATOM 1557 C C . GLU B 1 48 ? -16.781 8.039 6.797 1 96.19 48 GLU B C 1
ATOM 1559 O O . GLU B 1 48 ? -17.047 9.18 7.168 1 96.19 48 GLU B O 1
ATOM 1564 N N . ARG B 1 49 ? -15.977 7.277 7.379 1 97.69 49 ARG B N 1
ATOM 1565 C CA . ARG B 1 49 ? -15.219 7.77 8.531 1 97.69 49 ARG B CA 1
ATOM 1566 C C . ARG B 1 49 ? -14.461 9.047 8.18 1 97.69 49 ARG B C 1
ATOM 1568 O O . ARG B 1 49 ? -14.492 10.016 8.945 1 97.69 49 ARG B O 1
ATOM 1575 N N . GLN B 1 50 ? -13.773 9 7.109 1 96.25 50 GLN B N 1
ATOM 1576 C CA . GLN B 1 50 ? -12.977 10.148 6.695 1 96.25 50 GLN B CA 1
ATOM 1577 C C . GLN B 1 50 ? -13.867 11.352 6.367 1 96.25 50 GLN B C 1
ATOM 1579 O O . GLN B 1 50 ? -13.492 12.492 6.641 1 96.25 50 GLN B O 1
ATOM 1584 N N . ASN B 1 51 ? -15 11.062 5.719 1 93.69 51 ASN B N 1
ATOM 1585 C CA . ASN B 1 51 ? -15.945 12.133 5.438 1 93.69 51 ASN B CA 1
ATOM 1586 C C . ASN B 1 51 ? -16.422 12.805 6.719 1 93.69 51 ASN B C 1
ATOM 1588 O O . ASN B 1 51 ? -16.578 14.031 6.762 1 93.69 51 ASN B O 1
ATOM 1592 N N . ILE B 1 52 ? -16.703 12.094 7.742 1 94.62 52 ILE B N 1
ATOM 1593 C CA . ILE B 1 52 ? -17.094 12.656 9.023 1 94.62 52 ILE B CA 1
ATOM 1594 C C . ILE B 1 52 ? -15.953 13.484 9.602 1 94.62 52 ILE B C 1
ATOM 1596 O O . ILE B 1 52 ? -16.172 14.578 10.125 1 94.62 52 ILE B O 1
ATOM 1600 N N . TYR B 1 53 ? -14.797 12.977 9.508 1 94.88 53 TYR B N 1
ATOM 1601 C CA . TYR B 1 53 ? -13.617 13.68 9.992 1 94.88 53 TYR B CA 1
ATOM 1602 C C . TYR B 1 53 ? -13.508 15.062 9.359 1 94.88 53 TYR B C 1
ATOM 1604 O O . TYR B 1 53 ? -13.172 16.031 10.039 1 94.88 53 TYR B O 1
ATOM 1612 N N . CYS B 1 54 ? -13.797 15.062 8.133 1 93.25 54 CYS B N 1
ATOM 1613 C CA . CYS B 1 54 ? -13.586 16.297 7.383 1 93.25 54 CYS B CA 1
ATOM 1614 C C . CYS B 1 54 ? -14.812 17.203 7.449 1 93.25 54 CYS B C 1
ATOM 1616 O O . CYS B 1 54 ? -14.797 18.312 6.922 1 93.25 54 CYS B O 1
ATOM 1618 N N . SER B 1 55 ? -15.836 16.703 7.988 1 91.25 55 SER B N 1
ATOM 1619 C CA . SER B 1 55 ? -17.078 17.469 8.062 1 91.25 55 SER B CA 1
ATOM 1620 C C . SER B 1 55 ? -17.031 18.516 9.156 1 91.25 55 SER B C 1
ATOM 1622 O O . SER B 1 55 ? -16.531 18.266 10.258 1 91.25 55 SER B O 1
ATOM 1624 N N . LEU B 1 56 ? -17.609 19.625 8.789 1 88.31 56 LEU B N 1
ATOM 1625 C CA . LEU B 1 56 ? -17.672 20.703 9.781 1 88.31 56 LEU B CA 1
ATOM 1626 C C . LEU B 1 56 ? -18.828 20.5 10.734 1 88.31 56 LEU B C 1
ATOM 1628 O O . LEU B 1 56 ? -18.875 21.094 11.805 1 88.31 56 LEU B O 1
ATOM 1632 N N . VAL B 1 57 ? -19.828 19.688 10.344 1 90.69 57 VAL B N 1
ATOM 1633 C CA . VAL B 1 57 ? -21.078 19.625 11.102 1 90.69 57 VAL B CA 1
ATOM 1634 C C . VAL B 1 57 ? -21.25 18.219 11.695 1 90.69 57 VAL B C 1
ATOM 1636 O O . VAL B 1 57 ? -22 18.047 12.656 1 90.69 57 VAL B O 1
ATOM 1639 N N . ALA B 1 58 ? -20.609 17.25 11.102 1 91.75 58 ALA B N 1
ATOM 1640 C CA . ALA B 1 58 ? -20.797 15.883 11.57 1 91.75 58 ALA B CA 1
ATOM 1641 C C . ALA B 1 58 ? -20.188 15.688 12.953 1 91.75 58 ALA B C 1
ATOM 1643 O O . ALA B 1 58 ? -19.062 16.141 13.219 1 91.75 58 ALA B O 1
ATOM 1644 N N . PRO B 1 59 ? -20.969 15.008 13.797 1 94.06 59 PRO B N 1
ATOM 1645 C CA . PRO B 1 59 ? -20.469 14.812 15.156 1 94.06 59 PRO B CA 1
ATOM 1646 C C . PRO B 1 59 ? -19.266 13.867 15.211 1 94.06 59 PRO B C 1
ATOM 1648 O O . PRO B 1 59 ? -19.25 12.844 14.523 1 94.06 59 PRO B O 1
ATOM 1651 N N . ARG B 1 60 ? -18.453 14.07 16.094 1 92.5 60 ARG B N 1
ATOM 1652 C CA . ARG B 1 60 ? -17.25 13.258 16.281 1 92.5 60 ARG B CA 1
ATOM 1653 C C . ARG B 1 60 ? -17.609 11.852 16.766 1 92.5 60 ARG B C 1
ATOM 1655 O O . ARG B 1 60 ? -16.922 10.883 16.422 1 92.5 60 ARG B O 1
ATOM 1662 N N . GLY B 1 61 ? -18.625 11.773 17.547 1 95.81 61 GLY B N 1
ATOM 1663 C CA . GLY B 1 61 ? -19.047 10.477 18.047 1 95.81 61 GLY B CA 1
ATOM 1664 C C . GLY B 1 61 ? -19.359 9.477 16.953 1 95.81 61 GLY B C 1
ATOM 1665 O O . GLY B 1 61 ? -19.109 8.281 17.109 1 95.81 61 GLY B O 1
ATOM 1666 N N . ALA B 1 62 ? -19.891 9.977 15.969 1 96.62 62 ALA B N 1
ATOM 1667 C CA . ALA B 1 62 ? -20.188 9.102 14.836 1 96.62 62 ALA B CA 1
ATOM 1668 C C . ALA B 1 62 ? -18.922 8.5 14.25 1 96.62 62 ALA B C 1
ATOM 1670 O O . ALA B 1 62 ? -18.891 7.32 13.883 1 96.62 62 ALA B O 1
ATOM 1671 N N . ARG B 1 63 ? -17.906 9.227 14.133 1 97.56 63 ARG B N 1
ATOM 1672 C CA . ARG B 1 63 ? -16.625 8.75 13.648 1 97.56 63 ARG B CA 1
ATOM 1673 C C . ARG B 1 63 ? -16.047 7.684 14.562 1 97.56 63 ARG B C 1
ATOM 1675 O O . ARG B 1 63 ? -15.602 6.633 14.102 1 97.56 63 ARG B O 1
ATOM 1682 N N . LEU B 1 64 ? -16.109 7.953 15.859 1 98 64 LEU B N 1
ATOM 1683 C CA . LEU B 1 64 ? -15.562 7.031 16.859 1 98 64 LEU B CA 1
ATOM 1684 C C . LEU B 1 64 ? -16.281 5.691 16.797 1 98 64 LEU B C 1
ATOM 1686 O O . LEU B 1 64 ? -15.672 4.637 16.969 1 98 64 LEU B O 1
ATOM 1690 N N . GLU B 1 65 ? -17.531 5.773 16.594 1 97.62 65 GLU B N 1
ATOM 1691 C CA . GLU B 1 65 ? -18.312 4.551 16.469 1 97.62 65 GLU B CA 1
ATOM 1692 C C . GLU B 1 65 ? -17.875 3.74 15.25 1 97.62 65 GLU B C 1
ATOM 1694 O O . GLU B 1 65 ? -17.75 2.516 15.328 1 97.62 65 GLU B O 1
ATOM 1699 N N . LEU B 1 66 ? -17.703 4.344 14.18 1 98 66 LEU B N 1
ATOM 1700 C CA . LEU B 1 66 ? -17.234 3.684 12.969 1 98 66 LEU B CA 1
ATOM 1701 C C . LEU B 1 66 ? -15.859 3.053 13.195 1 98 66 LEU B C 1
ATOM 1703 O O . LEU B 1 66 ? -15.617 1.913 12.789 1 98 66 LEU B O 1
ATOM 1707 N N . GLU B 1 67 ? -15.008 3.77 13.789 1 98.62 67 GLU B N 1
ATOM 1708 C CA . GLU B 1 67 ? -13.664 3.275 14.07 1 98.62 67 GLU B CA 1
ATOM 1709 C C . GLU B 1 67 ? -13.711 2.027 14.953 1 98.62 67 GLU B C 1
ATOM 1711 O O . GLU B 1 67 ? -13.031 1.039 14.664 1 98.62 67 GLU B O 1
ATOM 1716 N N . LYS B 1 68 ? -14.516 2.098 15.945 1 98.31 68 LYS B N 1
ATOM 1717 C CA . LYS B 1 68 ? -14.664 0.958 16.844 1 98.31 68 LYS B CA 1
ATOM 1718 C C . LYS B 1 68 ? -15.188 -0.266 16.109 1 98.31 68 LYS B C 1
ATOM 1720 O O . LYS B 1 68 ? -14.664 -1.37 16.266 1 98.31 68 LYS B O 1
ATOM 1725 N N . ASN B 1 69 ? -16.141 -0.119 15.359 1 98.12 69 ASN B N 1
ATOM 1726 C CA . ASN B 1 69 ? -16.734 -1.219 14.609 1 98.12 69 ASN B CA 1
ATOM 1727 C C . ASN B 1 69 ? -15.734 -1.841 13.633 1 98.12 69 ASN B C 1
ATOM 1729 O O . ASN B 1 69 ? -15.688 -3.062 13.484 1 98.12 69 ASN B O 1
ATOM 1733 N N . LEU B 1 70 ? -15.008 -1 13.023 1 98.56 70 LEU B N 1
ATOM 1734 C CA . LEU B 1 70 ? -14.016 -1.485 12.07 1 98.56 70 LEU B CA 1
ATOM 1735 C C . LEU B 1 70 ? -12.922 -2.27 12.781 1 98.56 70 LEU B C 1
ATOM 1737 O O . LEU B 1 70 ? -12.469 -3.307 12.289 1 98.56 70 LEU B O 1
ATOM 1741 N N . LEU B 1 71 ? -12.523 -1.789 13.914 1 98.56 71 LEU B N 1
ATOM 1742 C CA . LEU B 1 71 ? -11.492 -2.49 14.672 1 98.56 71 LEU B CA 1
ATOM 1743 C C . LEU B 1 71 ? -12.016 -3.826 15.188 1 98.56 71 LEU B C 1
ATOM 1745 O O . LEU B 1 71 ? -11.289 -4.82 15.195 1 98.56 71 LEU B O 1
ATOM 1749 N N . VAL B 1 72 ? -13.234 -3.902 15.641 1 98 72 VAL B N 1
ATOM 1750 C CA . VAL B 1 72 ? -13.852 -5.152 16.062 1 98 72 VAL B CA 1
ATOM 1751 C C . VAL B 1 72 ? -13.914 -6.125 14.891 1 98 72 VAL B C 1
ATOM 1753 O O . VAL B 1 72 ? -13.531 -7.293 15.023 1 98 72 VAL B O 1
ATOM 1756 N N . ARG B 1 73 ? -14.32 -5.605 13.805 1 97.19 73 ARG B N 1
ATOM 1757 C CA . ARG B 1 73 ? -14.375 -6.441 12.609 1 97.19 73 ARG B CA 1
ATOM 1758 C C . ARG B 1 73 ? -13 -6.992 12.266 1 97.19 73 ARG B C 1
ATOM 1760 O O . ARG B 1 73 ? -12.867 -8.156 11.883 1 97.19 73 ARG B O 1
ATOM 1767 N N . ALA B 1 74 ? -12 -6.141 12.297 1 97.69 74 ALA B N 1
ATOM 1768 C CA . ALA B 1 74 ? -10.633 -6.535 11.969 1 97.69 74 ALA B CA 1
ATOM 1769 C C . ALA B 1 74 ? -10.148 -7.648 12.891 1 97.69 74 ALA B C 1
ATOM 1771 O O . ALA B 1 74 ? -9.289 -8.453 12.516 1 97.69 74 ALA B O 1
ATOM 1772 N N . ALA B 1 75 ? -10.711 -7.738 14.086 1 96.56 75 ALA B N 1
ATOM 1773 C CA . ALA B 1 75 ? -10.281 -8.711 15.086 1 96.56 75 ALA B CA 1
ATOM 1774 C C . ALA B 1 75 ? -11.039 -10.023 14.93 1 96.56 75 ALA B C 1
ATOM 1776 O O . ALA B 1 75 ? -10.531 -11.094 15.289 1 96.56 75 ALA B O 1
ATOM 1777 N N . VAL B 1 76 ? -12.227 -9.992 14.336 1 96.81 76 VAL B N 1
ATOM 1778 C CA . VAL B 1 76 ? -13.078 -11.172 14.398 1 96.81 76 VAL B CA 1
ATOM 1779 C C . VAL B 1 76 ? -13.242 -11.758 13 1 96.81 76 VAL B C 1
ATOM 1781 O O . VAL B 1 76 ? -13.469 -12.961 12.852 1 96.81 76 VAL B O 1
ATOM 1784 N N . ASP B 1 77 ? -13.195 -11.031 11.969 1 96.75 77 ASP B N 1
ATOM 1785 C CA . ASP B 1 77 ? -13.352 -11.508 10.594 1 96.75 77 ASP B CA 1
ATOM 1786 C C . ASP B 1 77 ? -12.102 -12.258 10.133 1 96.75 77 ASP B C 1
ATOM 1788 O O . ASP B 1 77 ? -11 -11.703 10.125 1 96.75 77 ASP B O 1
ATOM 1792 N N . PRO B 1 78 ? -12.227 -13.453 9.75 1 95.81 78 PRO B N 1
ATOM 1793 C CA . PRO B 1 78 ? -11.062 -14.258 9.391 1 95.81 78 PRO B CA 1
ATOM 1794 C C . PRO B 1 78 ? -10.266 -13.664 8.227 1 95.81 78 PRO B C 1
ATOM 1796 O O . PRO B 1 78 ? -9.039 -13.75 8.211 1 95.81 78 PRO B O 1
ATOM 1799 N N . VAL B 1 79 ? -10.898 -13.125 7.297 1 95.5 79 VAL B N 1
ATOM 1800 C CA . VAL B 1 79 ? -10.211 -12.508 6.164 1 95.5 79 VAL B CA 1
ATOM 1801 C C . VAL B 1 79 ? -9.414 -11.297 6.641 1 95.5 79 VAL B C 1
ATOM 1803 O O . VAL B 1 79 ? -8.242 -11.141 6.281 1 95.5 79 VAL B O 1
ATOM 1806 N N . ALA B 1 80 ? -10.031 -10.508 7.438 1 96.94 80 ALA B N 1
ATOM 1807 C CA . ALA B 1 80 ? -9.375 -9.297 7.93 1 96.94 80 ALA B CA 1
ATOM 1808 C C . ALA B 1 80 ? -8.164 -9.648 8.797 1 96.94 80 ALA B C 1
ATOM 1810 O O . ALA B 1 80 ? -7.148 -8.953 8.766 1 96.94 80 ALA B O 1
ATOM 1811 N N . VAL B 1 81 ? -8.312 -10.672 9.547 1 96 81 VAL B N 1
ATOM 1812 C CA . VAL B 1 81 ? -7.207 -11.156 10.367 1 96 81 VAL B CA 1
ATOM 1813 C C . VAL B 1 81 ? -6.066 -11.625 9.469 1 96 81 VAL B C 1
ATOM 1815 O O . VAL B 1 81 ? -4.902 -11.312 9.719 1 96 81 VAL B O 1
ATOM 1818 N N . ASP B 1 82 ? -6.445 -12.312 8.398 1 93.06 82 ASP B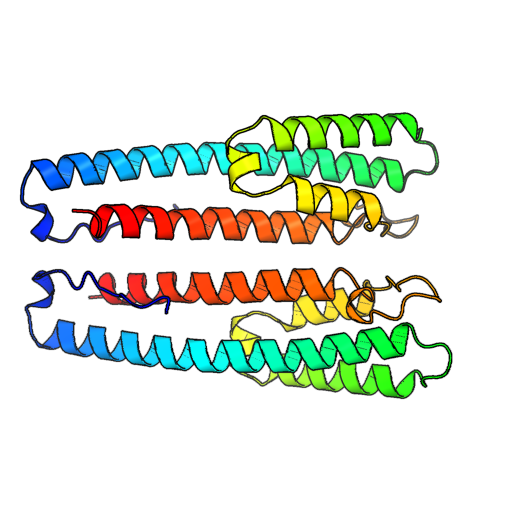 N 1
ATOM 1819 C CA . ASP B 1 82 ? -5.449 -12.805 7.453 1 93.06 82 ASP B CA 1
ATOM 1820 C C . ASP B 1 82 ? -4.711 -11.648 6.781 1 93.06 82 ASP B C 1
ATOM 1822 O O . ASP B 1 82 ? -3.529 -11.766 6.449 1 93.06 82 ASP B O 1
ATOM 1826 N N . LEU B 1 83 ? -5.348 -10.539 6.637 1 95.56 83 LEU B N 1
ATOM 1827 C CA . LEU B 1 83 ? -4.777 -9.375 5.961 1 95.56 83 LEU B CA 1
ATOM 1828 C C . LEU B 1 83 ? -4.094 -8.453 6.957 1 95.56 83 LEU B C 1
ATOM 1830 O O . LEU B 1 83 ? -3.553 -7.41 6.574 1 95.56 83 LEU B O 1
ATOM 1834 N N . ASP B 1 84 ? -4.156 -8.82 8.266 1 95.44 84 ASP B N 1
ATOM 1835 C CA . ASP B 1 84 ? -3.615 -7.977 9.328 1 95.44 84 ASP B CA 1
ATOM 1836 C C . ASP B 1 84 ? -4.145 -6.547 9.219 1 95.44 84 ASP B C 1
ATOM 1838 O O . ASP B 1 84 ? -3.371 -5.59 9.234 1 95.44 84 ASP B O 1
ATOM 1842 N N . MET B 1 85 ? -5.426 -6.426 9.102 1 97.62 85 MET B N 1
ATOM 1843 C CA . MET B 1 85 ? -6.02 -5.125 8.812 1 97.62 85 MET B CA 1
ATOM 1844 C C . MET B 1 85 ? -5.988 -4.223 10.039 1 97.62 85 MET B C 1
ATOM 1846 O O . MET B 1 85 ? -6.047 -2.998 9.922 1 97.62 85 MET B O 1
ATOM 1850 N N . ALA B 1 86 ? -5.93 -4.773 11.203 1 97.56 86 ALA B N 1
ATOM 1851 C CA . ALA B 1 86 ? -6.008 -3.988 12.438 1 97.56 86 ALA B CA 1
ATOM 1852 C C . ALA B 1 86 ? -4.895 -2.947 12.492 1 97.56 86 ALA B C 1
ATOM 1854 O O . ALA B 1 86 ? -5.129 -1.799 12.883 1 97.56 86 ALA B O 1
ATOM 1855 N N . ALA B 1 87 ? -3.736 -3.348 12.156 1 96.94 87 ALA B N 1
ATOM 1856 C CA . ALA B 1 87 ? -2.604 -2.426 12.203 1 96.94 87 ALA B CA 1
ATOM 1857 C C . ALA B 1 87 ? -2.801 -1.27 11.227 1 96.94 87 ALA B C 1
ATOM 1859 O O . ALA B 1 87 ? -2.551 -0.112 11.562 1 96.94 87 ALA B O 1
ATOM 1860 N N . GLY B 1 88 ? -3.229 -1.626 10.039 1 98.06 88 GLY B N 1
ATOM 1861 C CA . GLY B 1 88 ? -3.482 -0.599 9.039 1 98.06 88 GLY B CA 1
ATOM 1862 C C . GLY B 1 88 ? -4.602 0.349 9.438 1 98.06 88 GLY B C 1
ATOM 1863 O O . GLY B 1 88 ? -4.48 1.563 9.258 1 98.06 88 GLY B O 1
ATOM 1864 N N . LEU B 1 89 ? -5.633 -0.202 9.992 1 98.62 89 LEU B N 1
ATOM 1865 C CA . LEU B 1 89 ? -6.75 0.622 10.438 1 98.62 89 LEU B CA 1
ATOM 1866 C C . LEU B 1 89 ? -6.305 1.588 11.531 1 98.62 89 LEU B C 1
ATOM 1868 O O . LEU B 1 89 ? -6.656 2.77 11.5 1 98.62 89 LEU B O 1
ATOM 1872 N N . THR B 1 90 ? -5.574 1.118 12.43 1 98.19 90 THR B N 1
ATOM 1873 C CA . THR B 1 90 ? -5.07 1.96 13.508 1 98.19 90 THR B CA 1
ATOM 1874 C C . THR B 1 90 ? -4.211 3.094 12.953 1 98.19 90 THR B C 1
ATOM 1876 O O . THR B 1 90 ? -4.312 4.234 13.406 1 98.19 90 THR B O 1
ATOM 1879 N N . ASP B 1 91 ? -3.383 2.773 12.008 1 97 91 ASP B N 1
ATOM 1880 C CA . ASP B 1 91 ? -2.553 3.787 11.367 1 97 91 ASP B CA 1
ATOM 1881 C C . ASP B 1 91 ? -3.412 4.848 10.688 1 97 91 ASP B C 1
ATOM 1883 O O . ASP B 1 91 ? -3.148 6.047 10.82 1 97 91 ASP B O 1
ATOM 1887 N N . ILE B 1 92 ? -4.41 4.414 10.016 1 98 92 ILE B N 1
ATOM 1888 C CA . ILE B 1 92 ? -5.324 5.32 9.328 1 98 92 ILE B CA 1
ATOM 1889 C C . ILE B 1 92 ? -5.996 6.238 10.352 1 98 92 ILE B C 1
ATOM 1891 O O . ILE B 1 92 ? -6.012 7.461 10.18 1 98 92 ILE B O 1
ATOM 1895 N N . PHE B 1 93 ? -6.5 5.703 11.391 1 98.12 93 PHE B N 1
ATOM 1896 C CA . PHE B 1 93 ? -7.273 6.469 12.359 1 98.12 93 PHE B CA 1
ATOM 1897 C C . PHE B 1 93 ? -6.395 7.484 13.078 1 98.12 93 PHE B C 1
ATOM 1899 O O . PHE B 1 93 ? -6.848 8.578 13.422 1 98.12 93 PHE B O 1
ATOM 1906 N N . ARG B 1 94 ? -5.188 7.172 13.172 1 94.81 94 ARG B N 1
ATOM 1907 C CA . ARG B 1 94 ? -4.273 8.039 13.914 1 94.81 94 ARG B CA 1
ATOM 1908 C C . ARG B 1 94 ? -3.721 9.141 13.016 1 94.81 94 ARG B C 1
ATOM 1910 O O . ARG B 1 94 ? -3.463 10.25 13.484 1 94.81 94 ARG B O 1
ATOM 1917 N N . HIS B 1 95 ? -3.656 8.812 11.742 1 94 95 HIS B N 1
ATOM 1918 C CA . HIS B 1 95 ? -2.752 9.703 11.023 1 94 95 HIS B CA 1
ATOM 1919 C C . HIS B 1 95 ? -3.406 10.25 9.758 1 94 95 HIS B C 1
ATOM 1921 O O . HIS B 1 95 ? -2.9 11.195 9.148 1 94 95 HIS B O 1
ATOM 1927 N N . ASP B 1 96 ? -4.496 9.719 9.32 1 95.56 96 ASP B N 1
ATOM 1928 C CA . ASP B 1 96 ? -5.117 10.219 8.094 1 95.56 96 ASP B CA 1
ATOM 1929 C C . ASP B 1 96 ? -5.938 11.477 8.375 1 95.56 96 ASP B C 1
ATOM 1931 O O . ASP B 1 96 ? -7.078 11.391 8.828 1 95.56 96 ASP B O 1
ATOM 1935 N N . THR B 1 97 ? -5.449 12.562 8 1 92.06 97 THR B N 1
ATOM 1936 C CA . THR B 1 97 ? -6.113 13.812 8.359 1 92.06 97 THR B CA 1
ATOM 1937 C C . THR B 1 97 ? -6.367 14.664 7.113 1 92.06 97 THR B C 1
ATOM 1939 O O . THR B 1 97 ? -6.781 15.82 7.215 1 92.06 97 THR B O 1
ATOM 1942 N N . HIS B 1 98 ? -6.086 14.125 5.98 1 91.19 98 HIS B N 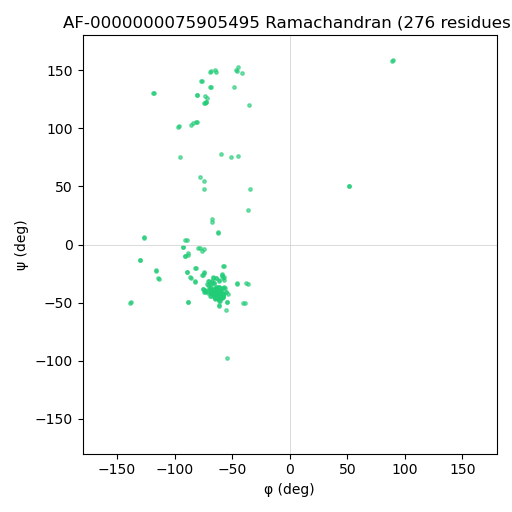1
ATOM 1943 C CA . HIS B 1 98 ? -6.188 14.93 4.766 1 91.19 98 HIS B CA 1
ATOM 1944 C C . HIS B 1 98 ? -7.645 15.18 4.395 1 91.19 98 HIS B C 1
ATOM 1946 O O . HIS B 1 98 ? -8.438 14.234 4.312 1 91.19 98 HIS B O 1
ATOM 1952 N N . CYS B 1 99 ? -7.977 16.375 4.301 1 91.44 99 CYS B N 1
ATOM 1953 C CA . CYS B 1 99 ? -9.289 16.781 3.812 1 91.44 99 CYS B CA 1
ATOM 1954 C C . CYS B 1 99 ? -9.164 17.594 2.533 1 91.44 99 CYS B C 1
ATOM 1956 O O . CYS B 1 99 ? -8.328 18.5 2.441 1 91.44 99 CYS B O 1
ATOM 1958 N N . GLY B 1 100 ? -9.945 17.156 1.614 1 82.19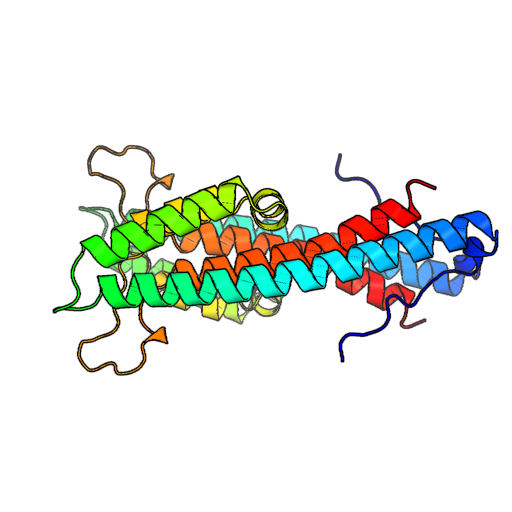 100 GLY B N 1
ATOM 1959 C CA . GLY B 1 100 ? -9.969 17.938 0.391 1 82.19 100 GLY B CA 1
ATOM 1960 C C . GLY B 1 100 ? -10.516 19.344 0.591 1 82.19 100 GLY B C 1
ATOM 1961 O O . GLY B 1 100 ? -11.125 19.641 1.623 1 82.19 100 GLY B O 1
ATOM 1962 N N . GLY B 1 101 ? -10.039 20.281 -0.158 1 73.06 101 GLY B N 1
ATOM 1963 C CA . GLY B 1 101 ? -10.461 21.672 -0.007 1 73.06 101 GLY B CA 1
ATOM 1964 C C . GLY B 1 101 ? -11.969 21.828 0.123 1 73.06 101 GLY B C 1
ATOM 1965 O O . GLY B 1 101 ? -12.719 20.891 -0.173 1 73.06 101 GLY B O 1
ATOM 1966 N N . PHE B 1 102 ? -12.375 22.812 0.818 1 64.75 102 PHE B N 1
ATOM 1967 C CA . PHE B 1 102 ? -13.742 23.141 1.173 1 64.75 102 PHE B CA 1
ATOM 1968 C C . PHE B 1 102 ? -14.664 23.031 -0.04 1 64.75 102 PHE B C 1
ATOM 1970 O O . PHE B 1 102 ? -15.812 22.609 0.083 1 64.75 102 PHE B O 1
ATOM 1977 N N . TRP B 1 103 ? -14.156 23.344 -1.116 1 59.75 103 TRP B N 1
ATOM 1978 C CA . TRP B 1 103 ? -14.992 23.359 -2.312 1 59.75 103 TRP B CA 1
ATOM 1979 C C . TRP B 1 103 ? -14.992 22 -2.998 1 59.75 103 TRP B C 1
ATOM 1981 O O . TRP B 1 103 ? -15.586 21.844 -4.07 1 59.75 103 TRP B O 1
ATOM 1991 N N . ASN B 1 104 ? -14.336 21.203 -2.312 1 58.97 104 ASN B N 1
ATOM 1992 C CA . ASN B 1 104 ? -14.148 19.938 -3 1 58.97 104 ASN B CA 1
ATOM 1993 C C . ASN B 1 104 ? -15.336 19 -2.773 1 58.97 104 ASN B C 1
ATOM 1995 O O . ASN B 1 104 ? -15.625 18.625 -1.637 1 58.97 104 ASN B O 1
ATOM 1999 N N . SER B 1 105 ? -16.156 18.891 -3.721 1 61.94 105 SER B N 1
ATOM 2000 C CA . SER B 1 105 ? -17.344 18.031 -3.676 1 61.94 105 SER B CA 1
ATOM 2001 C C . SER B 1 105 ? -16.969 16.562 -3.814 1 61.94 105 SER B C 1
ATOM 2003 O O . SER B 1 105 ? -17.812 15.68 -3.637 1 61.94 105 SER B O 1
ATOM 2005 N N . ASP B 1 106 ? -15.664 16.359 -4.031 1 68.88 106 ASP B N 1
ATOM 2006 C CA . ASP B 1 106 ? -15.336 14.961 -4.246 1 68.88 106 ASP B CA 1
ATOM 2007 C C . ASP B 1 106 ? -14.828 14.312 -2.957 1 68.88 106 ASP B C 1
ATOM 2009 O O . ASP B 1 106 ? -13.703 14.57 -2.527 1 68.88 106 ASP B O 1
ATOM 2013 N N . ARG B 1 107 ? -15.664 13.664 -2.43 1 70.38 107 ARG B N 1
ATOM 2014 C CA . ARG B 1 107 ? -15.406 12.984 -1.162 1 70.38 107 ARG B CA 1
ATOM 2015 C C . ARG B 1 107 ? -14.211 12.047 -1.273 1 70.38 107 ARG B C 1
ATOM 2017 O O . ARG B 1 107 ? -13.586 11.711 -0.267 1 70.38 107 ARG B O 1
ATOM 2024 N N . ARG B 1 108 ? -13.883 11.742 -2.352 1 78.94 108 ARG B N 1
ATOM 2025 C CA . ARG B 1 108 ? -12.766 10.82 -2.535 1 78.94 108 ARG B CA 1
ATOM 2026 C C . ARG B 1 108 ? -11.438 11.547 -2.383 1 78.94 108 ARG B C 1
ATOM 2028 O O . ARG B 1 108 ? -10.383 10.914 -2.326 1 78.94 108 ARG B O 1
ATOM 2035 N N . ARG B 1 109 ? -11.594 12.766 -2.201 1 85.81 109 ARG B N 1
ATOM 2036 C CA . ARG B 1 109 ? -10.375 13.539 -2.016 1 85.81 109 ARG B CA 1
ATOM 2037 C C . ARG B 1 109 ? -10 13.625 -0.541 1 85.81 109 ARG B C 1
ATOM 2039 O O . ARG B 1 109 ? -8.906 14.086 -0.198 1 85.81 109 ARG B O 1
ATOM 2046 N N . ASN B 1 110 ? -10.992 13.156 0.197 1 92.25 110 ASN B N 1
ATOM 2047 C CA . ASN B 1 110 ? -10.703 13.109 1.626 1 92.25 110 ASN B CA 1
ATOM 2048 C C . ASN B 1 110 ? -9.883 11.875 1.986 1 92.25 110 ASN B C 1
ATOM 2050 O O . ASN B 1 110 ? -10.25 10.75 1.621 1 92.25 110 ASN B O 1
ATOM 2054 N N . GLY B 1 111 ? -8.859 12.141 2.658 1 93.62 111 GLY B N 1
ATOM 2055 C CA . GLY B 1 111 ? -8 11.039 3.064 1 93.62 111 GLY B CA 1
ATOM 2056 C C . GLY B 1 111 ? -6.93 10.711 2.041 1 93.62 111 GLY B C 1
ATOM 2057 O O . GLY B 1 111 ? -7.062 11.047 0.863 1 93.62 111 GLY B O 1
ATOM 2058 N N . ARG B 1 112 ? -5.898 10.086 2.504 1 94.69 112 ARG B N 1
ATOM 2059 C CA . ARG B 1 112 ? -4.812 9.625 1.649 1 94.69 112 ARG B CA 1
ATOM 2060 C C . ARG B 1 112 ? -4.352 8.227 2.057 1 94.69 112 ARG B C 1
ATOM 2062 O O . ARG B 1 112 ? -4.324 7.312 1.231 1 94.69 112 ARG B O 1
ATOM 2069 N N . LEU B 1 113 ? -4.121 8.07 3.309 1 96.5 113 LEU B N 1
ATOM 2070 C CA . LEU B 1 113 ? -3.635 6.793 3.834 1 96.5 113 LEU B CA 1
ATOM 2071 C C . LEU B 1 113 ? -4.66 5.688 3.607 1 96.5 113 LEU B C 1
ATOM 2073 O O . LEU B 1 113 ? -4.301 4.574 3.221 1 96.5 113 LEU B O 1
ATOM 2077 N N . LEU B 1 114 ? -5.926 6.02 3.891 1 97.56 114 LEU B N 1
ATOM 2078 C CA . LEU B 1 114 ? -6.973 5.008 3.787 1 97.56 114 LEU B CA 1
ATOM 2079 C C . LEU B 1 114 ? -7.031 4.43 2.377 1 97.56 114 LEU B C 1
ATOM 2081 O O . LEU B 1 114 ? -7.211 3.221 2.203 1 97.56 114 LEU B O 1
ATOM 2085 N N . TRP B 1 115 ? -6.809 5.273 1.345 1 97 115 TRP B N 1
ATOM 2086 C CA . TRP B 1 115 ? -6.891 4.812 -0.037 1 97 115 TRP B CA 1
ATOM 2087 C C . TRP B 1 115 ? -5.684 3.949 -0.393 1 97 115 TRP B C 1
ATOM 2089 O O . TRP B 1 115 ? -5.812 2.951 -1.107 1 97 115 TRP B O 1
ATOM 2099 N N . LEU B 1 116 ? -4.559 4.34 0.074 1 97.81 116 LEU B N 1
ATOM 2100 C CA . LEU B 1 116 ? -3.361 3.553 -0.203 1 97.81 116 LEU B CA 1
ATOM 2101 C C . LEU B 1 116 ? -3.426 2.199 0.497 1 97.81 116 LEU B C 1
ATOM 2103 O O . LEU B 1 116 ? -3.033 1.18 -0.075 1 97.81 116 LEU B O 1
ATOM 2107 N N . TYR B 1 117 ? -3.896 2.188 1.743 1 98.38 117 TYR B N 1
ATOM 2108 C CA . TYR B 1 117 ? -4.055 0.92 2.447 1 98.38 117 TYR B CA 1
ATOM 2109 C C . TYR B 1 117 ? -4.98 -0.018 1.68 1 98.38 117 TYR B C 1
ATOM 2111 O O . TYR B 1 117 ? -4.73 -1.225 1.612 1 98.38 117 TYR B O 1
ATOM 2119 N N . LEU B 1 118 ? -6.082 0.479 1.143 1 98.12 118 LEU B N 1
ATOM 2120 C CA . LEU B 1 118 ? -7.004 -0.357 0.38 1 98.12 118 LEU B CA 1
ATOM 2121 C C . LEU B 1 118 ? -6.309 -0.966 -0.833 1 98.12 118 LEU B C 1
ATOM 2123 O O . LEU B 1 118 ? -6.496 -2.148 -1.13 1 98.12 118 LEU B O 1
ATOM 2127 N N . GLN B 1 119 ? -5.508 -0.143 -1.514 1 97.62 119 GLN B N 1
ATOM 2128 C CA . GLN B 1 119 ? -4.734 -0.663 -2.635 1 97.62 119 GLN B CA 1
ATOM 2129 C C . GLN B 1 119 ? -3.729 -1.714 -2.168 1 97.62 119 GLN B C 1
ATOM 2131 O O . GLN B 1 119 ? -3.535 -2.732 -2.834 1 97.62 119 GLN B O 1
ATOM 2136 N N . TYR B 1 120 ? -3.156 -1.402 -1.072 1 97.94 120 TYR B N 1
ATOM 2137 C CA . TYR B 1 120 ? -2.184 -2.316 -0.486 1 97.94 120 TYR B CA 1
ATOM 2138 C C . TYR B 1 120 ? -2.83 -3.654 -0.141 1 97.94 120 TYR B C 1
ATOM 2140 O O . TYR B 1 120 ? -2.33 -4.711 -0.534 1 97.94 120 TYR B O 1
ATOM 2148 N N . TRP B 1 121 ? -3.904 -3.646 0.583 1 98.19 121 TRP B N 1
ATOM 2149 C CA . TRP B 1 121 ? -4.594 -4.871 0.97 1 98.19 121 TRP B CA 1
ATOM 2150 C C . TRP B 1 121 ? -5.09 -5.629 -0.258 1 98.19 121 TRP B C 1
ATOM 2152 O O . TRP B 1 121 ? -5.109 -6.863 -0.268 1 98.19 121 TRP B O 1
ATOM 2162 N N . GLU B 1 122 ? -5.531 -4.898 -1.291 1 97.19 122 GLU B N 1
ATOM 2163 C CA . GLU B 1 122 ? -5.914 -5.543 -2.541 1 97.19 122 GLU B CA 1
ATOM 2164 C C . GLU B 1 122 ? -4.754 -6.336 -3.135 1 97.19 122 GLU B C 1
ATOM 2166 O O . GLU B 1 122 ? -4.941 -7.449 -3.625 1 97.19 122 GLU B O 1
ATOM 2171 N N . LEU B 1 123 ? -3.582 -5.707 -3.062 1 95.81 123 LEU B N 1
ATOM 2172 C CA . LEU B 1 123 ? -2.402 -6.395 -3.572 1 95.81 123 LEU B CA 1
ATOM 2173 C C . LEU B 1 123 ? -2.082 -7.625 -2.727 1 95.81 123 LEU B C 1
ATOM 2175 O O . LEU B 1 123 ? -1.656 -8.656 -3.258 1 95.81 123 LEU B O 1
ATOM 2179 N N . VAL B 1 124 ? -2.248 -7.504 -1.428 1 96.19 124 VAL B N 1
ATOM 2180 C CA . VAL B 1 124 ? -2.021 -8.641 -0.548 1 96.19 124 VAL B CA 1
ATOM 2181 C C . VAL B 1 124 ? -2.949 -9.789 -0.939 1 96.19 124 VAL B C 1
ATOM 2183 O O . VAL B 1 124 ? -2.527 -10.953 -0.991 1 96.19 124 VAL B O 1
ATOM 2186 N N . VAL B 1 125 ? -4.176 -9.477 -1.194 1 95.31 125 VAL B N 1
ATOM 2187 C CA . VAL B 1 125 ? -5.156 -10.484 -1.599 1 95.31 125 VAL B CA 1
ATOM 2188 C C . VAL B 1 125 ? -4.707 -11.148 -2.896 1 95.31 125 VAL B C 1
ATOM 2190 O O . VAL B 1 125 ? -4.781 -12.375 -3.033 1 95.31 125 VAL B O 1
ATOM 2193 N N . GLU B 1 126 ? -4.277 -10.32 -3.824 1 92.44 126 GLU B N 1
ATOM 2194 C CA . GLU B 1 126 ? -3.803 -10.859 -5.094 1 92.44 126 GLU B CA 1
ATOM 2195 C C . GLU B 1 126 ? -2.598 -11.773 -4.891 1 92.44 126 GLU B C 1
ATOM 2197 O O . GLU B 1 126 ? -2.512 -12.836 -5.504 1 92.44 126 GLU B O 1
ATOM 2202 N N . LEU B 1 127 ? -1.73 -11.445 -4.066 1 92 127 LEU B N 1
ATOM 2203 C CA . LEU B 1 127 ? -0.529 -12.234 -3.811 1 92 127 LEU B CA 1
ATOM 2204 C C . LEU B 1 127 ? -0.879 -13.562 -3.141 1 92 127 LEU B C 1
ATOM 2206 O O . LEU B 1 127 ? -0.241 -14.578 -3.406 1 92 127 LEU B O 1
ATOM 2210 N N . GLN B 1 128 ? -1.828 -13.461 -2.281 1 89.12 128 GLN B N 1
ATOM 2211 C CA . GLN B 1 128 ? -2.221 -14.664 -1.561 1 89.12 128 GLN B CA 1
ATOM 2212 C C . GLN B 1 128 ? -2.742 -15.734 -2.518 1 89.12 128 GLN B C 1
ATOM 2214 O O . GLN B 1 128 ? -2.578 -16.922 -2.271 1 89.12 128 GLN B O 1
ATOM 2219 N N . LYS B 1 129 ? -3.314 -15.305 -3.543 1 84 129 LYS B N 1
ATOM 2220 C CA . LYS B 1 129 ? -3.764 -16.25 -4.566 1 84 129 LYS B CA 1
ATOM 2221 C C . LYS B 1 129 ? -2.602 -17.078 -5.098 1 84 129 LYS B C 1
ATOM 2223 O O . LYS B 1 129 ? -2.727 -18.297 -5.266 1 84 129 LYS B O 1
ATOM 2228 N N . PHE B 1 130 ? -1.485 -16.516 -5.34 1 80.75 130 PHE B N 1
ATOM 2229 C CA . PHE B 1 130 ? -0.314 -17.188 -5.895 1 80.75 130 PHE B CA 1
ATOM 2230 C C . PHE B 1 130 ? 0.369 -18.047 -4.84 1 80.75 130 PHE B C 1
ATOM 2232 O O . PHE B 1 130 ? 0.801 -19.172 -5.129 1 80.75 130 PHE B O 1
ATOM 2239 N N . LYS B 1 131 ? 0.376 -17.531 -3.736 1 80.06 131 LYS B N 1
ATOM 2240 C CA . LYS B 1 131 ? 1.056 -18.281 -2.674 1 80.06 131 LYS B CA 1
ATOM 2241 C C . LYS B 1 131 ? 0.305 -19.562 -2.326 1 80.06 131 LYS B C 1
ATOM 2243 O O . LYS B 1 131 ? 0.921 -20.594 -2.078 1 80.06 131 LYS B O 1
ATOM 2248 N N . ARG B 1 132 ? -0.907 -19.5 -2.312 1 75.19 132 ARG B N 1
ATOM 2249 C CA . ARG B 1 132 ? -1.711 -20.672 -1.96 1 75.19 132 ARG B CA 1
ATOM 2250 C C . ARG B 1 132 ? -1.676 -21.719 -3.07 1 75.19 132 ARG B C 1
ATOM 2252 O O . ARG B 1 132 ? -1.631 -22.922 -2.797 1 75.19 132 ARG B O 1
ATOM 2259 N N . VAL B 1 133 ? -1.609 -21.312 -4.285 1 70.31 133 VAL B N 1
ATOM 2260 C CA . VAL B 1 133 ? -1.534 -22.234 -5.406 1 70.31 133 VAL B CA 1
ATOM 2261 C C . VAL B 1 133 ? -0.16 -22.906 -5.434 1 70.31 133 VAL B C 1
ATOM 2263 O O . VAL B 1 133 ? -0.05 -24.109 -5.676 1 70.31 133 VAL B O 1
ATOM 2266 N N . GLU B 1 134 ? 0.808 -22.094 -5.184 1 69.69 134 GLU B N 1
ATOM 2267 C CA . GLU B 1 134 ? 2.156 -22.656 -5.129 1 69.69 134 GLU B CA 1
ATOM 2268 C C . GLU B 1 134 ? 2.266 -23.734 -4.051 1 69.69 134 GLU B C 1
ATOM 2270 O O . GLU B 1 134 ? 2.859 -24.781 -4.281 1 69.69 134 GLU B O 1
ATOM 2275 N N . LYS B 1 135 ? 1.65 -23.438 -2.953 1 70.56 135 LYS B N 1
ATOM 2276 C CA . LYS B 1 135 ? 1.675 -24.406 -1.857 1 70.56 135 LYS B CA 1
ATOM 2277 C C . LYS B 1 135 ? 0.938 -25.688 -2.236 1 70.56 135 LYS B C 1
ATOM 2279 O O . LYS B 1 135 ? 1.373 -26.781 -1.889 1 70.56 135 LYS B O 1
ATOM 2284 N N . ALA B 1 136 ? -0.081 -25.562 -2.93 1 65.5 136 ALA B N 1
ATOM 2285 C CA . ALA B 1 136 ? -0.863 -26.719 -3.365 1 65.5 136 ALA B CA 1
ATOM 2286 C C . ALA B 1 136 ? -0.079 -27.578 -4.363 1 65.5 136 ALA B C 1
ATOM 2288 O O . ALA B 1 136 ? -0.251 -28.797 -4.422 1 65.5 136 ALA B O 1
ATOM 2289 N N . LEU B 1 137 ? 0.74 -26.969 -5.109 1 64.44 137 LEU B N 1
ATOM 2290 C CA . LEU B 1 137 ? 1.524 -27.672 -6.117 1 64.44 137 LEU B CA 1
ATOM 2291 C C . LEU B 1 137 ? 2.756 -28.312 -5.492 1 64.44 137 LEU B C 1
ATOM 2293 O O . LEU B 1 137 ? 3.178 -29.391 -5.918 1 64.44 137 LEU B O 1
ATOM 2297 N N . LEU B 1 138 ? 3.275 -27.672 -4.453 1 60.62 138 LEU B N 1
ATOM 2298 C CA . LEU B 1 138 ? 4.52 -28.156 -3.867 1 60.62 138 LEU B CA 1
ATOM 2299 C C . LEU B 1 138 ? 4.242 -29.203 -2.797 1 60.62 138 LEU B C 1
ATOM 2301 O O . LEU B 1 138 ? 5.078 -30.078 -2.543 1 60.62 138 LEU B O 1
ATOM 2305 N N . GLU B 1 139 ? 3.305 -28.875 -1.845 1 55.09 139 GLU B N 1
ATOM 2306 C CA . GLU B 1 139 ? 3.045 -29.797 -0.736 1 55.09 139 GLU B CA 1
ATOM 2307 C C . GLU B 1 139 ? 2.502 -31.125 -1.236 1 55.09 139 GLU B C 1
ATOM 2309 O O . GLU B 1 139 ? 2.363 -32.094 -0.462 1 55.09 139 GLU B O 1
ATOM 2314 N N . GLN B 1 140 ? 2.5 -31.391 -2.529 1 45.94 140 GLN B N 1
ATOM 2315 C CA . GLN B 1 140 ? 2.229 -32.781 -2.871 1 45.94 140 GLN B CA 1
ATOM 2316 C C . GLN B 1 140 ? 3.521 -33.594 -2.979 1 45.94 140 GLN B C 1
ATOM 2318 O O . GLN B 1 140 ? 4.547 -33.062 -3.424 1 45.94 140 GLN B O 1
#

Sequence (280 aa):
MFTCLPVLPQYYHSLPLRSAYLSRLEEEEDWQRKARRVLQEVGEALAERQNIYCSLVAPRGARLELEKNLLVRAAVDPVAVDLDMAAGLTDIFRHDTHCGGFWNSDRRRNGRLLWLYLQYWELVVELQKFKRVEKALLEQMFTCLPVLPQYYHSLPLRSAYLSRLEEEEDWQRKARRVLQEVGEALAERQNIYCSLVAPRGARLELEKNLLVRAAVDPVAVDLDMAAGLTDIFRHDTHCGGFWNSDRRRNGRLLWLYLQYWELVVELQKFKRVEKALLEQ

InterPro domains:
  IPR034607 Coiled-coil domain-containing protein 127 [PF28343] (14-139)
  IPR034607 Coiled-coil domain-containing protein 127 [PTHR31958] (13-140)

Nearest PDB structures (foldseek):
  7udc-assembly1_B  TM=3.512E-01  e=2.717E+00  Rattus norvegicus
  4jeu-assembly1_B  TM=3.319E-01  e=3.391E+00  Rattus norvegicus
  7udb-assembly1_B  TM=3.054E-01  e=4.998E+00  Rattus norvegicus
  8ek4-assembly1_A  TM=3.810E-01  e=2.013E-01  synthetic construct
  1ez3-assembly1_A  TM=3.346E-01  e=1.951E+00  Rattus norvegicus

pLDDT: mean 83.27, std 20.21, range [18.97, 98.62]

Solvent-accessible surface area (backbone atoms only — not comparable to full-atom values): 15697 Å² total; per-residue (Å²): 137,85,80,75,89,60,83,67,59,76,75,49,60,51,65,70,58,36,51,54,42,50,51,52,51,51,52,50,51,52,49,50,53,50,44,53,50,50,52,51,54,50,48,52,51,50,50,50,34,40,50,35,69,61,37,91,77,50,59,64,66,59,34,54,51,51,52,50,52,50,46,51,44,22,72,66,36,67,60,34,46,74,66,51,36,46,63,54,51,52,50,30,74,73,63,48,73,48,53,44,60,90,83,49,82,53,68,79,47,35,37,53,48,60,59,51,49,51,53,38,52,52,50,51,54,57,42,49,56,54,54,52,51,50,46,56,65,57,78,102,136,93,73,80,86,53,84,68,59,73,74,47,61,51,64,70,56,36,52,54,41,50,50,52,50,52,51,51,50,52,51,50,52,53,43,52,50,49,52,51,53,49,49,54,52,50,52,50,36,39,49,34,69,62,35,91,78,49,60,65,65,61,35,54,50,49,52,51,51,51,48,52,44,22,72,66,37,67,60,34,47,74,65,52,37,46,63,56,50,52,49,30,74,74,62,49,74,49,54,45,57,91,84,50,83,52,69,79,47,36,38,53,46,60,60,50,50,53,55,38,52,50,50,51,55,57,42,48,56,54,53,54,52,50,46,56,65,57,78,101

Organism: Sciurus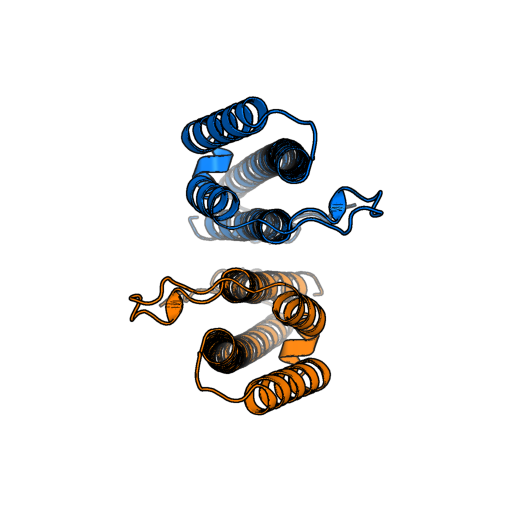 carolinensis (NCBI:txid30640)

Secondary structure (DSSP, 8-state):
---------GGGGSHHHHHHHHHHHHHHHHHHHHHHHHHHHHHHHHHHHHHHHH-SSS-HHHHHHHHHHHHHHHHH-HHHHHTTHHHHHHHHHHH------TT---GGGS-SHHHHHHHHHHHHHHHHHHHHHHHHHH--/---------GGGGSHHHHHHHHHHHHHHHHHHHHHHHHHHHHHHHHHHHHHHHH-SSS-HHHHHHHHHHHHHHHHH-HHHHHTTHHHHHHHHHHH------TT---GGGS-SHHHHHHHHHHHHHHHHHHHHHHHHHH--

Radius of gyration: 22.18 Å; Cα contacts (8 Å, |Δi|>4): 240; chains: 2; bounding box: 39×63×47 Å